Protein AF-A0A968HC39-F1 (afdb_monomer_lite)

Foldseek 3Di:
DDDDPPPVPVVVVVVVVVPPPDPPPPVPVVVVVLVVVLVVLLVVLVVCVVVLVLVVSLVSLVVSCVSPVVCLLVSLQVNLCSLCPPSNPNRDLVSSLVSLVCSCVVPVPDPCNVVSVVSNVVSVVVVVVVVVVVVVVVVVVVVVVVVVVVVVVVVVVVVVVVVVVVVVVVVVVVVVVVVVVVVCVPFNFQQAWEAEQVQQKIFGHTPRDTDDMFRKAFFQPAPAAQAAQQPSYAHAFKWWQADWDCPDQFNIKTFTHPPDPVNVVSNVVVVHHSDGGAIETAGGPPVLVCAPVVNVGRHGSRHIYHHSVVVVVCPSRGDTNRMYGYDD

Structure (mmCIF, N/CA/C/O backbone):
data_AF-A0A968HC39-F1
#
_entry.id   AF-A0A968HC39-F1
#
loop_
_atom_site.group_PDB
_atom_site.id
_atom_site.type_symbol
_atom_site.label_atom_id
_atom_site.label_alt_id
_atom_site.label_comp_id
_atom_site.label_asym_id
_atom_site.label_entity_id
_atom_site.label_seq_id
_atom_site.pdbx_PDB_ins_code
_atom_site.Cartn_x
_atom_site.Cartn_y
_atom_site.Cartn_z
_atom_site.occupancy
_atom_site.B_iso_or_equiv
_atom_site.auth_seq_id
_atom_site.auth_comp_id
_atom_site.auth_asym_id
_atom_site.auth_atom_id
_atom_site.pdbx_PDB_model_num
ATOM 1 N N . MET A 1 1 ? 83.388 28.811 -123.737 1.00 41.62 1 MET A N 1
ATOM 2 C CA . MET A 1 1 ? 83.820 29.654 -122.600 1.00 41.62 1 MET A CA 1
ATOM 3 C C . MET A 1 1 ? 82.565 30.058 -121.834 1.00 41.62 1 MET A C 1
ATOM 5 O O . MET A 1 1 ? 81.945 31.050 -122.162 1.00 41.62 1 MET A O 1
ATOM 9 N N . ASP A 1 2 ? 81.955 29.174 -121.052 1.00 45.28 2 ASP A N 1
ATOM 10 C CA . ASP A 1 2 ? 82.499 28.471 -119.881 1.00 45.28 2 ASP A CA 1
ATOM 11 C C . ASP A 1 2 ? 82.513 29.375 -118.631 1.00 45.28 2 ASP A C 1
ATOM 13 O O . ASP A 1 2 ? 82.961 30.516 -118.697 1.00 45.28 2 ASP A O 1
ATOM 17 N N . LYS A 1 3 ? 82.026 28.824 -117.506 1.00 42.72 3 LYS A N 1
ATOM 18 C CA . LYS A 1 3 ? 81.950 29.390 -116.132 1.00 42.72 3 LYS A CA 1
ATOM 19 C C . LYS A 1 3 ? 80.693 30.132 -115.617 1.00 42.72 3 LYS A C 1
ATOM 21 O O . LYS A 1 3 ? 80.801 30.805 -114.595 1.00 42.72 3 LYS A O 1
ATOM 26 N N . LYS A 1 4 ? 79.477 29.937 -116.160 1.00 44.81 4 LYS A N 1
ATOM 27 C CA . LYS A 1 4 ? 78.235 30.339 -115.427 1.00 44.81 4 LYS A CA 1
ATOM 28 C C . LYS A 1 4 ? 77.134 29.274 -115.284 1.00 44.81 4 LYS A C 1
ATOM 30 O O . LYS A 1 4 ? 76.237 29.448 -114.470 1.00 44.81 4 LYS A O 1
ATOM 35 N N . GLN A 1 5 ? 77.269 28.115 -115.937 1.00 44.31 5 GLN A N 1
ATOM 36 C CA . GLN A 1 5 ? 76.272 27.025 -115.909 1.00 44.31 5 GLN A CA 1
ATOM 37 C C . GLN A 1 5 ? 76.579 25.892 -114.896 1.00 44.31 5 GLN A C 1
ATOM 39 O O . GLN A 1 5 ? 75.879 24.886 -114.872 1.00 44.31 5 GLN A O 1
ATOM 44 N N . ARG A 1 6 ? 77.635 26.001 -114.068 1.00 46.06 6 ARG A N 1
ATOM 45 C CA . ARG A 1 6 ? 78.160 24.873 -113.253 1.00 46.06 6 ARG A CA 1
ATOM 46 C C . ARG A 1 6 ? 78.186 25.089 -111.731 1.00 46.06 6 ARG A C 1
ATOM 48 O O . ARG A 1 6 ? 78.809 24.307 -111.026 1.00 46.06 6 ARG A O 1
ATOM 55 N N . ARG A 1 7 ? 77.491 26.113 -111.212 1.00 45.38 7 ARG A N 1
ATOM 56 C CA . ARG A 1 7 ? 77.219 26.281 -109.761 1.00 45.38 7 ARG A CA 1
ATOM 57 C C . ARG A 1 7 ? 75.767 25.991 -109.354 1.00 45.38 7 ARG A C 1
ATOM 59 O O . ARG A 1 7 ? 75.482 25.928 -108.167 1.00 45.38 7 ARG A O 1
ATOM 66 N N . MET A 1 8 ? 74.875 25.742 -110.316 1.00 43.62 8 MET A N 1
ATOM 67 C CA . MET A 1 8 ? 73.454 25.450 -110.061 1.00 43.62 8 MET A CA 1
ATOM 68 C C . MET A 1 8 ? 73.144 23.948 -109.904 1.00 43.62 8 MET A C 1
ATOM 70 O O . MET A 1 8 ? 72.054 23.592 -109.477 1.00 43.62 8 MET A O 1
ATOM 74 N N . ASN A 1 9 ? 74.123 23.068 -110.157 1.00 41.59 9 ASN A N 1
ATOM 75 C CA . ASN A 1 9 ? 73.954 21.606 -110.119 1.00 41.59 9 ASN A CA 1
ATOM 76 C C . ASN A 1 9 ? 74.601 20.920 -108.901 1.00 41.59 9 ASN A C 1
ATOM 78 O O . ASN A 1 9 ? 74.753 19.704 -108.907 1.00 41.59 9 ASN A O 1
ATOM 82 N N . LEU A 1 10 ? 74.961 21.672 -107.852 1.00 43.12 10 LEU A N 1
ATOM 83 C CA . LEU A 1 10 ? 75.332 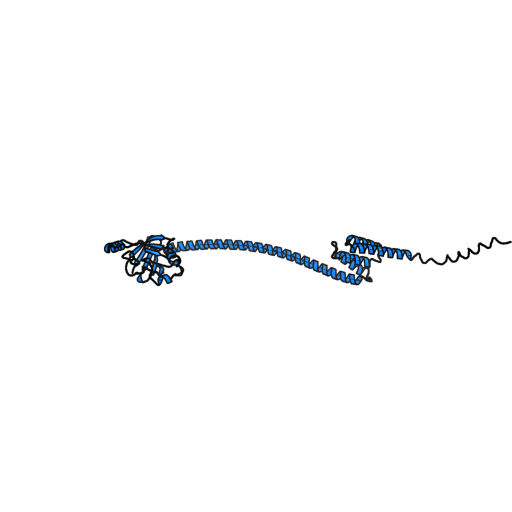21.094 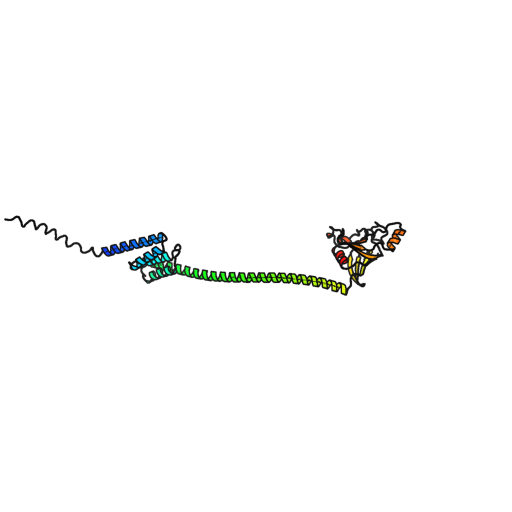-106.547 1.00 43.12 10 LEU A CA 1
ATOM 84 C C . LEU A 1 10 ? 74.246 21.307 -105.473 1.00 43.12 10 LEU A C 1
ATOM 86 O O . LEU A 1 10 ? 74.183 20.552 -104.512 1.00 43.12 10 LEU A O 1
ATOM 90 N N . HIS A 1 11 ? 73.324 22.258 -105.674 1.00 47.12 11 HIS A N 1
ATOM 91 C CA . HIS A 1 11 ? 72.160 22.449 -104.797 1.00 47.12 11 HIS A CA 1
ATOM 92 C C . HIS A 1 11 ? 70.925 21.635 -105.211 1.00 47.12 11 HIS A C 1
ATOM 94 O O . HIS A 1 11 ? 70.040 21.421 -104.389 1.00 47.12 11 HIS A O 1
ATOM 100 N N . LEU A 1 12 ? 70.880 21.105 -106.438 1.00 43.28 12 LEU A N 1
ATOM 101 C CA . LEU A 1 12 ? 69.748 20.300 -106.916 1.00 43.28 12 LEU A CA 1
ATOM 102 C C . LEU A 1 12 ? 69.802 18.826 -106.461 1.00 43.28 12 LEU A C 1
ATOM 104 O O . LEU A 1 12 ? 68.788 18.141 -106.492 1.00 43.28 12 LEU A O 1
ATOM 108 N N . SER A 1 13 ? 70.955 18.354 -105.968 1.00 44.19 13 SER A N 1
ATOM 109 C CA . SER A 1 13 ? 71.114 17.002 -105.401 1.00 44.19 13 SER A CA 1
ATOM 110 C C . SER A 1 13 ? 70.884 16.934 -103.884 1.00 44.19 13 SER A C 1
ATOM 112 O O . SER A 1 13 ? 70.742 15.834 -103.359 1.00 44.19 13 SER A O 1
ATOM 114 N N . LEU A 1 14 ? 70.823 18.069 -103.173 1.00 44.47 14 LEU A N 1
ATOM 115 C CA . LEU A 1 14 ? 70.467 18.096 -101.743 1.00 44.47 14 LEU A CA 1
ATOM 116 C C . LEU A 1 14 ? 68.961 18.270 -101.497 1.00 44.47 14 LEU A C 1
ATOM 118 O O . LEU A 1 14 ? 68.488 17.998 -100.400 1.00 44.47 14 LEU A O 1
ATOM 122 N N . ILE A 1 15 ? 68.191 18.678 -102.509 1.00 47.53 15 ILE A N 1
ATOM 123 C CA . ILE A 1 15 ? 66.739 18.889 -102.383 1.00 47.53 15 ILE A CA 1
ATOM 124 C C . ILE A 1 15 ? 65.951 17.578 -102.584 1.00 47.53 15 ILE A C 1
ATOM 126 O O . ILE A 1 15 ? 64.822 17.462 -102.119 1.00 47.53 15 ILE A O 1
ATOM 130 N N . PHE A 1 16 ? 66.557 16.541 -103.173 1.00 42.38 16 PHE A N 1
ATOM 131 C CA . PHE A 1 16 ? 65.883 15.261 -103.435 1.00 42.38 16 PHE A CA 1
ATOM 132 C C . PHE A 1 16 ? 66.001 14.205 -102.318 1.00 42.38 16 PHE A C 1
ATOM 134 O O . PHE A 1 16 ? 65.387 13.149 -102.422 1.00 42.38 16 PHE A O 1
ATOM 141 N N . VAL A 1 17 ? 66.728 14.483 -101.227 1.00 46.31 17 VAL A N 1
ATOM 142 C CA . VAL A 1 17 ? 66.847 13.563 -100.069 1.00 46.31 17 VAL A CA 1
ATOM 143 C C . VAL A 1 17 ? 65.960 13.982 -98.881 1.00 46.31 17 VAL A C 1
ATOM 145 O O . VAL A 1 17 ? 65.739 13.191 -97.972 1.00 46.31 17 VAL A O 1
ATOM 148 N N . CYS A 1 18 ? 65.332 15.162 -98.917 1.00 41.91 18 CYS A N 1
ATOM 149 C CA . CYS A 1 18 ? 64.399 15.607 -97.867 1.00 41.91 18 CYS A CA 1
ATOM 150 C C . CYS A 1 18 ? 62.907 15.382 -98.183 1.00 41.91 18 CYS A C 1
ATOM 152 O O . CYS A 1 18 ? 62.061 15.826 -97.415 1.00 41.91 18 CYS A O 1
ATOM 154 N N . LEU A 1 19 ? 62.558 14.698 -99.280 1.00 44.59 19 LEU A N 1
ATOM 155 C CA . LEU A 1 19 ? 61.162 14.552 -99.736 1.00 44.59 19 LEU A CA 1
ATOM 156 C C . LEU A 1 19 ? 60.625 13.112 -99.777 1.00 44.59 19 LEU A C 1
ATOM 158 O O . LEU A 1 19 ? 59.537 12.892 -100.295 1.00 44.59 19 LEU A O 1
ATOM 162 N N . MET A 1 20 ? 61.331 12.138 -99.194 1.00 46.69 20 MET A N 1
ATOM 163 C CA . MET A 1 20 ? 60.855 10.745 -99.095 1.00 46.69 20 MET A CA 1
ATOM 164 C C . MET A 1 20 ? 61.134 10.093 -97.730 1.00 46.69 20 MET A C 1
ATOM 166 O O . MET A 1 20 ? 61.308 8.884 -97.639 1.00 46.69 20 MET A O 1
ATOM 170 N N . ILE A 1 21 ? 61.151 10.878 -96.647 1.00 51.19 21 ILE A N 1
ATOM 171 C CA . ILE A 1 21 ? 61.029 10.363 -95.273 1.00 51.19 21 ILE A CA 1
ATOM 172 C C . ILE A 1 21 ? 60.127 11.325 -94.498 1.00 51.19 21 ILE A C 1
ATOM 174 O O . ILE A 1 21 ? 60.603 12.285 -93.902 1.00 51.19 21 ILE A O 1
ATOM 178 N N . THR A 1 22 ? 58.815 11.094 -94.596 1.00 42.56 22 THR A N 1
ATOM 179 C CA . THR A 1 22 ? 57.762 11.232 -93.561 1.00 42.56 22 THR A CA 1
ATOM 180 C C . THR A 1 22 ? 56.401 11.546 -94.197 1.00 42.56 22 THR A C 1
ATOM 182 O O . THR A 1 22 ? 55.988 12.695 -94.312 1.00 42.56 22 THR A O 1
ATOM 185 N N . PRO A 1 23 ? 55.626 10.497 -94.503 1.00 45.88 23 PRO A N 1
ATOM 186 C CA . PRO A 1 23 ? 54.207 10.546 -94.186 1.00 45.88 23 PRO A CA 1
ATOM 187 C C . PRO A 1 23 ? 53.848 9.343 -93.306 1.00 45.88 23 PRO A C 1
ATOM 189 O O . PRO A 1 23 ? 53.215 8.403 -93.764 1.00 45.88 23 PRO A O 1
ATOM 192 N N . VAL A 1 24 ? 54.294 9.344 -92.040 1.00 48.16 24 VAL A N 1
ATOM 193 C CA . VAL A 1 24 ? 53.855 8.353 -91.024 1.00 48.16 24 VAL A CA 1
ATOM 194 C C . VAL A 1 24 ? 53.555 8.987 -89.647 1.00 48.16 24 VAL A C 1
ATOM 196 O O . VAL A 1 24 ? 53.050 8.316 -88.759 1.00 48.16 24 VAL A O 1
ATOM 199 N N . PHE A 1 25 ? 53.740 10.299 -89.447 1.00 43.19 25 PHE A N 1
ATOM 200 C CA . PHE A 1 25 ? 53.584 10.927 -88.117 1.00 43.19 25 PHE A CA 1
ATOM 201 C C . PHE A 1 25 ? 52.412 11.909 -87.958 1.00 43.19 25 PHE A C 1
ATOM 203 O O . PHE A 1 25 ? 52.411 12.708 -87.031 1.00 43.19 25 PHE A O 1
ATOM 210 N N . LEU A 1 26 ? 51.378 11.843 -88.804 1.00 41.53 26 LEU A N 1
ATOM 211 C CA . LEU A 1 26 ? 50.199 12.725 -88.679 1.00 41.53 26 LEU A CA 1
ATOM 212 C C . LEU A 1 26 ? 48.870 12.012 -88.388 1.00 41.53 26 LEU A C 1
ATOM 214 O O . LEU A 1 26 ? 47.855 12.681 -88.242 1.00 41.53 26 LEU A O 1
ATOM 218 N N . CYS A 1 27 ? 48.871 10.688 -88.202 1.00 44.00 27 CYS A N 1
ATOM 219 C CA . CYS A 1 27 ? 47.700 9.964 -87.680 1.00 44.00 27 CYS A CA 1
ATOM 220 C C . CYS A 1 27 ? 47.887 9.460 -86.231 1.00 44.00 27 CYS A C 1
ATOM 222 O O . CYS A 1 27 ? 46.935 9.006 -85.610 1.00 44.00 27 CYS A O 1
ATOM 224 N N . GLY A 1 28 ? 49.097 9.579 -85.664 1.00 43.31 28 GLY A N 1
ATOM 225 C CA . GLY A 1 28 ? 49.394 9.180 -84.280 1.00 43.31 28 GLY A CA 1
ATOM 226 C C . GLY A 1 28 ? 49.239 10.291 -83.231 1.00 43.31 28 GLY A C 1
ATOM 227 O O . GLY A 1 28 ? 49.172 9.997 -82.044 1.00 43.31 28 GLY A O 1
ATOM 228 N N . CYS A 1 29 ? 49.175 11.568 -83.626 1.00 46.31 29 CYS A N 1
ATOM 229 C CA . CYS A 1 29 ? 49.193 12.685 -82.669 1.00 46.31 29 CYS A CA 1
ATOM 230 C C . CYS A 1 29 ? 47.810 13.108 -82.149 1.00 46.31 29 CYS A C 1
ATOM 232 O O . CYS A 1 29 ? 47.736 13.667 -81.058 1.00 46.31 29 CYS A O 1
ATOM 234 N N . SER A 1 30 ? 46.719 12.840 -82.873 1.00 51.62 30 SER A N 1
ATOM 235 C CA . SER A 1 30 ? 45.360 13.084 -82.360 1.00 51.62 30 SER A CA 1
ATOM 236 C C . SER A 1 30 ? 45.027 12.123 -81.219 1.00 51.62 30 SER A C 1
ATOM 238 O O . SER A 1 30 ? 44.560 12.556 -80.171 1.00 51.62 30 SER A O 1
ATOM 240 N N . HIS A 1 31 ? 45.381 10.846 -81.378 1.00 53.41 31 HIS A N 1
ATOM 241 C CA . HIS A 1 31 ? 45.110 9.810 -80.384 1.00 53.41 31 HIS A CA 1
ATOM 242 C C . HIS A 1 31 ? 45.927 9.997 -79.092 1.00 53.41 31 HIS A C 1
ATOM 244 O O . HIS A 1 31 ? 45.387 9.842 -77.998 1.00 53.41 31 HIS A O 1
ATOM 250 N N . LEU A 1 32 ? 47.199 10.407 -79.210 1.00 56.72 32 LEU A N 1
ATOM 251 C CA . LEU A 1 32 ? 48.067 10.727 -78.066 1.00 56.72 32 LEU A CA 1
ATOM 252 C C . LEU A 1 32 ? 47.614 11.994 -77.316 1.00 56.72 32 LEU A C 1
ATOM 254 O O . LEU A 1 32 ? 47.725 12.061 -76.091 1.00 56.72 32 LEU A O 1
ATOM 258 N N . ASN A 1 33 ? 47.078 12.990 -78.030 1.00 61.00 33 ASN A N 1
ATOM 259 C CA . ASN A 1 33 ? 46.517 14.191 -77.408 1.00 61.00 33 ASN A CA 1
ATOM 260 C C . ASN A 1 33 ? 45.186 13.908 -76.697 1.00 61.00 33 ASN A C 1
ATOM 262 O O . ASN A 1 33 ? 44.973 14.432 -75.605 1.00 61.00 33 ASN A O 1
ATOM 266 N N . GLU A 1 34 ? 44.315 13.073 -77.268 1.00 61.91 34 GLU A N 1
ATOM 267 C CA . GLU A 1 34 ? 43.050 12.672 -76.638 1.00 61.91 34 GLU A CA 1
ATOM 268 C C . GLU A 1 34 ? 43.269 11.821 -75.381 1.00 61.91 34 GLU A C 1
ATOM 270 O O . GLU A 1 34 ? 42.633 12.071 -74.359 1.00 61.91 34 GLU A O 1
ATOM 275 N N . GLU A 1 35 ? 44.216 10.879 -75.401 1.00 67.38 35 GLU A N 1
ATOM 276 C CA . GLU A 1 35 ? 44.555 10.049 -74.237 1.00 67.38 35 GLU A CA 1
ATOM 277 C C . GLU A 1 35 ? 45.188 10.878 -73.102 1.00 67.38 35 GLU A C 1
ATOM 279 O O . GLU A 1 35 ? 44.825 10.741 -71.929 1.00 67.38 35 GLU A O 1
ATOM 284 N N . SER A 1 36 ? 46.083 11.808 -73.453 1.00 74.31 36 SER A N 1
ATOM 285 C CA . SER A 1 36 ? 46.668 12.772 -72.512 1.00 74.31 36 SER A CA 1
ATOM 286 C C . SER A 1 36 ? 45.600 13.686 -71.895 1.00 74.31 36 SER A C 1
ATOM 288 O O . SER A 1 36 ? 45.579 13.906 -70.678 1.00 74.31 36 SER A O 1
ATOM 290 N N . GLN A 1 37 ? 44.654 14.164 -72.710 1.00 77.06 37 GLN A N 1
ATOM 291 C CA . GLN A 1 37 ? 43.561 15.014 -72.248 1.00 77.06 37 GLN A CA 1
ATOM 292 C C . GLN A 1 37 ? 42.578 14.245 -71.354 1.00 77.06 37 GLN A C 1
ATOM 294 O O . GLN A 1 37 ? 42.202 14.761 -70.302 1.00 77.06 37 GLN A O 1
ATOM 299 N N . ALA A 1 38 ? 42.215 13.008 -71.708 1.00 76.06 38 ALA A N 1
ATOM 300 C CA . ALA A 1 38 ? 41.389 12.136 -70.874 1.00 76.06 38 ALA A CA 1
ATOM 301 C C . ALA A 1 38 ? 42.042 11.903 -69.504 1.00 76.06 38 ALA A C 1
ATOM 303 O O . ALA A 1 38 ? 41.405 12.104 -68.468 1.00 76.06 38 ALA A O 1
ATOM 304 N N . ARG A 1 39 ? 43.342 11.577 -69.474 1.00 83.81 39 ARG A N 1
ATOM 305 C CA . ARG A 1 39 ? 44.102 11.377 -68.230 1.00 83.81 39 ARG A CA 1
ATOM 306 C C . ARG A 1 39 ? 44.083 12.611 -67.328 1.00 83.81 39 ARG A C 1
ATOM 308 O O . ARG A 1 39 ? 43.899 12.473 -66.120 1.00 83.81 39 ARG A O 1
ATOM 315 N N . SER A 1 40 ? 44.237 13.804 -67.902 1.00 86.19 40 SER A N 1
ATOM 316 C CA . SER A 1 40 ? 44.152 15.063 -67.155 1.00 86.19 40 SER A CA 1
ATOM 317 C C . SER A 1 40 ? 42.757 15.288 -66.556 1.00 86.19 40 SER A C 1
ATOM 319 O O . SER A 1 40 ? 42.659 15.645 -65.382 1.00 86.19 40 SER A O 1
ATOM 321 N N . THR A 1 41 ? 41.682 15.016 -67.305 1.00 88.31 41 THR A N 1
ATOM 322 C CA . THR A 1 41 ? 40.305 15.172 -66.799 1.00 88.31 41 THR A CA 1
ATOM 323 C C . THR A 1 41 ? 39.984 14.166 -65.685 1.00 88.31 41 THR A C 1
ATOM 325 O O . THR A 1 41 ? 39.360 14.534 -64.692 1.00 88.31 41 THR A O 1
ATOM 328 N N . PHE A 1 42 ? 40.483 12.926 -65.777 1.00 91.38 42 PHE A N 1
ATOM 329 C CA . PHE A 1 42 ? 40.397 11.955 -64.678 1.00 91.38 42 PHE A CA 1
ATOM 330 C C . PHE A 1 42 ? 41.132 12.432 -63.419 1.00 91.38 42 PHE A C 1
ATOM 332 O O . PHE A 1 42 ? 40.611 12.298 -62.318 1.00 91.38 42 PHE A O 1
ATOM 339 N N . MET A 1 43 ? 42.329 13.013 -63.555 1.00 92.06 43 MET A N 1
ATOM 340 C CA . MET A 1 43 ? 43.064 13.552 -62.404 1.00 92.06 43 MET A CA 1
ATOM 341 C C . MET A 1 43 ? 42.297 14.681 -61.708 1.00 92.06 43 MET A C 1
ATOM 343 O O . MET A 1 43 ? 42.279 14.735 -60.481 1.00 92.06 43 MET A O 1
ATOM 347 N N . GLU A 1 44 ? 41.646 15.558 -62.475 1.00 94.38 44 GLU A N 1
ATOM 348 C CA . GLU A 1 44 ? 40.794 16.621 -61.934 1.00 94.38 44 GLU A CA 1
ATOM 349 C C . GLU A 1 44 ? 39.604 16.041 -61.152 1.00 94.38 44 GLU A C 1
ATOM 351 O O . GLU A 1 44 ? 39.378 16.426 -60.004 1.00 94.38 44 GLU A O 1
ATOM 356 N N . ALA A 1 45 ? 38.890 15.070 -61.734 1.00 94.12 45 ALA A N 1
ATOM 357 C CA . ALA A 1 45 ? 37.761 14.401 -61.085 1.00 94.12 45 ALA A CA 1
ATOM 358 C C . ALA A 1 45 ? 38.179 13.688 -59.784 1.00 94.12 45 ALA A C 1
ATOM 360 O O . ALA A 1 45 ? 37.544 13.867 -58.743 1.00 94.12 45 ALA A O 1
ATOM 361 N N . ASN A 1 46 ? 39.299 12.958 -59.813 1.00 93.75 46 ASN A N 1
ATOM 362 C CA . ASN A 1 46 ? 39.859 12.295 -58.637 1.00 93.75 46 ASN A CA 1
ATOM 363 C C . ASN A 1 46 ? 40.258 13.310 -57.550 1.00 93.75 46 ASN A C 1
ATOM 365 O O . ASN A 1 46 ? 40.012 13.074 -56.370 1.00 93.75 46 ASN A O 1
ATOM 369 N N . ASN A 1 47 ? 40.848 14.451 -57.922 1.00 96.25 47 ASN A N 1
ATOM 370 C CA . ASN A 1 47 ? 41.221 15.491 -56.963 1.00 96.25 47 ASN A CA 1
ATOM 371 C C . ASN A 1 47 ? 39.977 16.063 -56.262 1.00 96.25 47 ASN A C 1
ATOM 373 O O . ASN A 1 47 ? 39.940 16.146 -55.034 1.00 96.25 47 ASN A O 1
ATOM 377 N N . LEU A 1 48 ? 38.918 16.360 -57.022 1.00 96.25 48 LEU A N 1
ATOM 378 C CA . LEU A 1 48 ? 37.637 16.806 -56.465 1.00 96.25 48 LEU A CA 1
ATOM 379 C C . LEU A 1 48 ? 37.058 15.780 -55.483 1.00 96.25 48 LEU A C 1
ATOM 381 O O . LEU A 1 48 ? 36.598 16.163 -54.408 1.00 96.25 48 LEU A O 1
ATOM 385 N N . PHE A 1 49 ? 37.137 14.485 -55.803 1.00 94.81 49 PHE A N 1
ATOM 386 C CA . PHE A 1 49 ? 36.735 13.422 -54.882 1.00 94.81 49 PHE A CA 1
ATOM 387 C C . PHE A 1 49 ? 37.548 13.457 -53.580 1.00 94.81 49 PHE A C 1
ATOM 389 O O . PHE A 1 49 ? 36.966 13.488 -52.497 1.00 94.81 49 PHE A O 1
ATOM 396 N N . THR A 1 50 ? 38.881 13.528 -53.665 1.00 93.81 50 THR A N 1
ATOM 397 C CA . THR A 1 50 ? 39.756 13.559 -52.476 1.00 93.81 50 THR A CA 1
ATOM 398 C C . THR A 1 50 ? 39.555 14.796 -51.600 1.00 93.81 50 THR A C 1
ATOM 400 O O . THR A 1 50 ? 39.774 14.737 -50.394 1.00 93.81 50 THR A O 1
ATOM 403 N N . GLN A 1 51 ? 39.090 15.901 -52.185 1.00 95.69 51 GLN A N 1
ATOM 404 C CA . GLN A 1 51 ? 38.734 17.133 -51.476 1.00 95.69 51 GLN A CA 1
ATOM 405 C C . GLN A 1 51 ? 37.328 17.084 -50.850 1.00 95.69 51 GLN A C 1
ATOM 407 O O . GLN A 1 51 ? 36.871 18.079 -50.292 1.00 95.69 51 GLN A O 1
ATOM 412 N N . GLY A 1 52 ? 36.605 15.965 -50.975 1.00 94.19 52 GLY A N 1
ATOM 413 C CA . GLY A 1 52 ? 35.223 15.827 -50.508 1.00 94.19 52 GLY A CA 1
ATOM 414 C C . GLY A 1 52 ? 34.186 16.513 -51.404 1.00 94.19 52 GLY A C 1
ATOM 415 O O . GLY A 1 52 ? 33.006 16.569 -51.063 1.00 94.19 52 GLY A O 1
ATOM 416 N N . SER A 1 53 ? 34.586 17.016 -52.576 1.00 96.31 53 SER A N 1
ATOM 417 C CA . SER A 1 53 ? 33.697 17.664 -53.548 1.00 96.31 53 SER A CA 1
ATOM 418 C C . SER A 1 53 ? 32.999 16.629 -54.441 1.00 96.31 53 SER A C 1
ATOM 420 O O . SER A 1 53 ? 33.122 16.653 -55.666 1.00 96.31 53 SER A O 1
ATOM 422 N N . TYR A 1 54 ? 32.242 15.710 -53.831 1.00 96.56 54 TYR A N 1
ATOM 423 C CA . TYR A 1 54 ? 31.662 14.533 -54.499 1.00 96.56 54 TYR A CA 1
ATOM 424 C C . TYR A 1 54 ? 30.753 14.877 -55.680 1.00 96.56 54 TYR A C 1
ATOM 426 O O . TYR A 1 54 ? 30.868 14.276 -56.743 1.00 96.56 54 TYR A O 1
ATOM 434 N N . LYS A 1 55 ? 29.877 15.878 -55.530 1.00 96.12 55 LYS A N 1
ATOM 435 C CA . LYS A 1 55 ? 28.984 16.316 -56.613 1.00 96.12 55 LYS A CA 1
ATOM 436 C C . LYS A 1 55 ? 29.768 16.856 -57.811 1.00 96.12 55 LYS A C 1
ATOM 438 O O . LYS A 1 55 ? 29.444 16.531 -58.947 1.00 96.12 55 LYS A O 1
ATOM 443 N N . ALA A 1 56 ? 30.814 17.644 -57.557 1.00 95.81 56 ALA A N 1
ATOM 444 C CA . ALA A 1 56 ? 31.668 18.180 -58.614 1.00 95.81 56 ALA A CA 1
ATOM 445 C C . ALA A 1 56 ? 32.484 17.070 -59.295 1.00 95.81 56 ALA A C 1
ATOM 447 O O . ALA A 1 56 ? 32.618 17.080 -60.517 1.00 95.81 56 ALA A O 1
ATOM 448 N N . ALA A 1 57 ? 32.973 16.092 -58.524 1.00 96.81 57 ALA A N 1
ATOM 449 C CA . ALA A 1 57 ? 33.636 14.908 -59.060 1.00 96.81 57 ALA A CA 1
ATOM 450 C C . ALA A 1 57 ? 32.695 14.107 -59.976 1.00 96.81 57 ALA A C 1
ATOM 452 O O . ALA A 1 57 ? 33.056 13.833 -61.116 1.00 96.81 57 ALA A O 1
ATOM 453 N N . LEU A 1 58 ? 31.467 13.812 -59.530 1.00 96.62 58 LEU A N 1
ATOM 454 C CA . LEU A 1 58 ? 30.444 13.123 -60.330 1.00 96.62 58 LEU A CA 1
ATOM 455 C C . LEU A 1 58 ? 30.136 13.866 -61.634 1.00 96.62 58 LEU A C 1
ATOM 457 O O . LEU A 1 58 ? 30.206 13.259 -62.698 1.00 96.62 58 LEU A O 1
ATOM 461 N N . SER A 1 59 ? 29.903 15.181 -61.579 1.00 95.94 59 SER A N 1
ATOM 462 C CA . SER A 1 59 ? 29.669 15.985 -62.788 1.00 95.94 59 SER A CA 1
ATOM 463 C C . SER A 1 59 ? 30.854 15.969 -63.756 1.00 95.94 59 SER A C 1
ATOM 465 O O . SER A 1 59 ? 30.666 16.053 -64.968 1.00 95.94 59 SER A O 1
ATOM 467 N N . LYS A 1 60 ? 32.088 15.852 -63.251 1.00 95.94 60 LYS A N 1
ATOM 468 C CA . LYS A 1 60 ? 33.272 15.684 -64.101 1.00 95.94 60 LYS A CA 1
ATOM 469 C C . LYS A 1 60 ? 33.337 14.295 -64.723 1.00 95.94 60 LYS A C 1
ATOM 471 O O . LYS A 1 60 ? 33.636 14.197 -65.906 1.00 95.94 60 LYS A O 1
ATOM 476 N N . TYR A 1 61 ? 33.015 13.242 -63.981 1.00 95.94 61 TYR A N 1
ATOM 477 C CA . TYR A 1 61 ? 32.922 11.891 -64.534 1.00 95.94 61 TYR A CA 1
ATOM 478 C C . TYR A 1 61 ? 31.832 11.762 -65.606 1.00 95.94 61 TYR A C 1
ATOM 480 O O . TYR A 1 61 ? 32.088 11.164 -66.648 1.00 95.94 61 TYR A O 1
ATOM 488 N N . GLU A 1 62 ? 30.672 12.394 -65.420 1.00 94.31 62 GLU A N 1
ATOM 489 C CA . GLU A 1 62 ? 29.606 12.465 -66.432 1.00 94.31 62 GLU A CA 1
ATOM 490 C C . GLU A 1 62 ? 30.111 13.096 -67.745 1.00 94.31 62 GLU A C 1
ATOM 492 O O . GLU A 1 62 ? 29.914 12.542 -68.824 1.00 94.31 62 GLU A O 1
ATOM 497 N N . GLN A 1 63 ? 30.877 14.188 -67.662 1.00 93.81 63 GLN A N 1
ATOM 498 C CA . GLN A 1 63 ? 31.507 14.797 -68.843 1.00 93.81 63 GLN A CA 1
ATOM 499 C C . GLN A 1 63 ? 32.551 13.874 -69.497 1.00 93.81 63 GLN A C 1
ATOM 501 O O . GLN A 1 63 ? 32.703 13.867 -70.720 1.00 93.81 63 GLN A O 1
ATOM 506 N N . ILE A 1 64 ? 33.293 13.097 -68.698 1.00 93.00 64 ILE A N 1
ATOM 507 C CA . ILE A 1 64 ? 34.313 12.167 -69.204 1.00 93.00 64 ILE A CA 1
ATOM 508 C C . ILE A 1 64 ? 33.664 11.027 -69.993 1.00 93.00 64 ILE A C 1
ATOM 510 O O . ILE A 1 64 ? 34.161 10.709 -71.071 1.00 93.00 64 ILE A O 1
ATOM 514 N N . ILE A 1 65 ? 32.581 10.417 -69.502 1.00 90.88 65 ILE A N 1
ATOM 515 C CA . ILE A 1 65 ? 31.939 9.288 -70.199 1.00 90.88 65 ILE A CA 1
ATOM 516 C C . ILE A 1 65 ? 31.257 9.717 -71.503 1.00 90.88 65 ILE A C 1
ATOM 518 O O . ILE A 1 65 ? 31.260 8.950 -72.464 1.00 90.88 65 ILE A O 1
ATOM 522 N N . GLU A 1 66 ? 30.739 10.947 -71.569 1.00 90.38 66 GLU A N 1
ATOM 523 C CA . GLU A 1 66 ? 30.204 11.529 -72.807 1.00 90.38 66 GLU A CA 1
ATOM 524 C C . GLU A 1 66 ? 31.305 11.766 -73.849 1.00 90.38 66 GLU A C 1
ATOM 526 O O . GLU A 1 66 ? 31.127 11.457 -75.028 1.00 90.38 66 GLU A O 1
ATOM 531 N N . LYS A 1 67 ? 32.457 12.299 -73.420 1.00 90.50 67 LYS A N 1
ATOM 532 C CA . LYS A 1 67 ? 33.558 12.672 -74.318 1.00 90.50 67 LYS A CA 1
ATOM 533 C C . LYS A 1 67 ? 34.459 11.494 -74.704 1.00 90.50 67 LYS A C 1
ATOM 535 O O . LYS A 1 67 ? 34.993 11.477 -75.810 1.00 90.50 67 LYS A O 1
ATOM 540 N N . TYR A 1 68 ? 34.625 10.515 -73.817 1.00 89.00 68 TYR A N 1
ATOM 541 C CA . TYR A 1 68 ? 35.508 9.361 -74.005 1.00 89.00 68 TYR A CA 1
ATOM 542 C C . TYR A 1 68 ? 34.790 8.040 -73.655 1.00 89.00 68 TYR A C 1
ATOM 544 O O . TYR A 1 68 ? 35.108 7.410 -72.641 1.00 89.00 68 TYR A O 1
ATOM 552 N N . PRO A 1 69 ? 33.862 7.553 -74.505 1.00 86.62 69 PRO A N 1
ATOM 553 C CA . PRO A 1 69 ? 33.067 6.349 -74.220 1.00 86.62 69 PRO A CA 1
ATOM 554 C C . PRO A 1 69 ? 33.893 5.074 -73.978 1.00 86.62 69 PRO A C 1
ATOM 556 O O . PRO A 1 69 ? 33.457 4.168 -73.265 1.00 86.62 69 PRO A O 1
ATOM 559 N N . ALA A 1 70 ? 35.105 5.008 -74.545 1.00 86.06 70 ALA A N 1
ATOM 560 C CA . ALA A 1 70 ? 36.040 3.897 -74.360 1.00 86.06 70 ALA A CA 1
ATOM 561 C C . ALA A 1 70 ? 36.571 3.773 -72.919 1.00 86.06 70 ALA A C 1
ATOM 563 O O . ALA A 1 70 ? 36.983 2.689 -72.525 1.00 86.06 70 ALA A O 1
ATOM 564 N N . ALA A 1 71 ? 36.535 4.853 -72.131 1.00 89.25 71 ALA A N 1
ATOM 565 C CA . ALA A 1 71 ? 36.907 4.855 -70.715 1.00 89.25 71 ALA A CA 1
ATOM 566 C C . ALA A 1 71 ? 35.695 4.667 -69.782 1.00 89.25 71 ALA A C 1
ATOM 568 O O . ALA A 1 71 ? 35.800 4.874 -68.570 1.00 89.25 71 ALA A O 1
ATOM 569 N N . GLY A 1 72 ? 34.528 4.333 -70.343 1.00 91.81 72 GLY A N 1
ATOM 570 C CA . GLY A 1 72 ? 33.270 4.283 -69.606 1.00 91.81 72 GLY A CA 1
ATOM 571 C C . GLY A 1 72 ? 33.236 3.232 -68.499 1.00 91.81 72 GLY A C 1
ATOM 572 O O . GLY A 1 72 ? 32.575 3.462 -67.492 1.00 91.81 72 GLY A O 1
ATOM 573 N N . ASP A 1 73 ? 33.992 2.137 -68.608 1.00 94.94 73 ASP A N 1
ATOM 574 C CA . ASP A 1 73 ? 34.094 1.139 -67.541 1.00 94.94 73 ASP A CA 1
ATOM 575 C C . ASP A 1 73 ? 34.728 1.726 -66.271 1.00 94.94 73 ASP A C 1
ATOM 577 O O . ASP A 1 73 ? 34.150 1.641 -65.189 1.00 94.94 73 ASP A O 1
ATOM 581 N N . ARG A 1 74 ? 35.860 2.425 -66.401 1.00 94.94 74 ARG A N 1
ATOM 582 C CA . ARG A 1 74 ? 36.495 3.135 -65.288 1.00 94.94 74 ARG A CA 1
ATOM 583 C C . ARG A 1 74 ? 35.584 4.223 -64.738 1.00 94.94 74 ARG A C 1
ATOM 585 O O . ARG A 1 74 ? 35.463 4.347 -63.525 1.00 94.94 74 ARG A O 1
ATOM 592 N N . VAL A 1 75 ? 34.948 5.012 -65.605 1.00 96.50 75 VAL A N 1
ATOM 593 C CA . VAL A 1 75 ? 34.048 6.084 -65.156 1.00 96.50 75 VAL A CA 1
ATOM 594 C C . VAL A 1 75 ? 32.896 5.525 -64.323 1.00 96.50 75 VAL A C 1
ATOM 596 O O . VAL A 1 75 ? 32.650 6.017 -63.224 1.00 96.50 75 VAL A O 1
ATOM 599 N N . LEU A 1 76 ? 32.219 4.482 -64.812 1.00 97.69 76 LEU A N 1
ATOM 600 C CA . LEU A 1 76 ? 31.125 3.836 -64.090 1.00 97.69 76 LEU A CA 1
ATOM 601 C C . LEU A 1 76 ? 31.601 3.258 -62.754 1.00 97.69 76 LEU A C 1
ATOM 603 O O . LEU A 1 76 ? 30.894 3.385 -61.757 1.00 97.69 76 LEU A O 1
ATOM 607 N N . PHE A 1 77 ? 32.802 2.678 -62.703 1.00 97.69 77 PHE A N 1
ATOM 608 C CA . PHE A 1 77 ? 33.372 2.180 -61.453 1.00 97.69 77 PHE A CA 1
ATOM 609 C C . PHE A 1 77 ? 33.577 3.308 -60.433 1.00 97.69 77 PHE A C 1
ATOM 611 O O . PHE A 1 77 ? 33.072 3.226 -59.315 1.00 97.69 77 PHE A O 1
ATOM 618 N N . GLU A 1 78 ? 34.260 4.386 -60.824 1.00 97.38 78 GLU A N 1
ATOM 619 C CA . GLU A 1 78 ? 34.570 5.517 -59.939 1.00 97.38 78 GLU A CA 1
ATOM 620 C C . GLU A 1 78 ? 33.287 6.231 -59.477 1.00 97.38 78 GLU A C 1
ATOM 622 O O . GLU A 1 78 ? 33.115 6.495 -58.288 1.00 97.38 78 GLU A O 1
ATOM 627 N N . MET A 1 79 ? 32.327 6.469 -60.380 1.00 97.81 79 MET A N 1
ATOM 628 C CA . MET A 1 79 ? 31.011 7.016 -60.018 1.00 97.81 79 MET A CA 1
ATOM 629 C C . MET A 1 79 ? 30.269 6.100 -59.040 1.00 97.81 79 MET A C 1
ATOM 631 O O . MET A 1 79 ? 29.715 6.581 -58.050 1.00 97.81 79 MET A O 1
ATOM 635 N N . GLY A 1 80 ? 30.300 4.783 -59.275 1.00 97.50 80 GLY A N 1
ATOM 636 C CA . GLY A 1 80 ? 29.733 3.779 -58.379 1.00 97.50 80 GLY A CA 1
ATOM 637 C C . GLY A 1 80 ? 30.313 3.872 -56.968 1.00 97.50 80 GLY A C 1
ATOM 638 O O . GLY A 1 80 ? 29.561 3.906 -55.991 1.00 97.50 80 GLY A O 1
ATOM 639 N N . ILE A 1 81 ? 31.637 4.001 -56.851 1.00 97.12 81 ILE A N 1
ATOM 640 C CA . ILE A 1 81 ? 32.330 4.184 -55.569 1.00 97.12 81 ILE A CA 1
ATOM 641 C C . ILE A 1 81 ? 31.920 5.499 -54.897 1.00 97.12 81 ILE A C 1
ATOM 643 O O . ILE A 1 81 ? 31.607 5.497 -53.707 1.00 97.12 81 ILE A O 1
ATOM 647 N N . ILE A 1 82 ? 31.849 6.610 -55.635 1.00 97.06 82 ILE A N 1
ATOM 648 C CA . ILE A 1 82 ? 31.472 7.923 -55.083 1.00 97.06 82 ILE A CA 1
ATOM 649 C C . ILE A 1 82 ? 30.036 7.922 -54.553 1.00 97.06 82 ILE A C 1
ATOM 651 O O . ILE A 1 82 ? 29.768 8.466 -53.477 1.00 97.06 82 ILE A O 1
ATOM 655 N N . TYR A 1 83 ? 29.111 7.288 -55.275 1.00 97.00 83 TYR A N 1
ATOM 656 C CA . TYR A 1 83 ? 27.728 7.145 -54.830 1.00 97.00 83 TYR A CA 1
ATOM 657 C C . TYR A 1 83 ? 27.584 6.241 -53.600 1.00 97.00 83 TYR A C 1
ATOM 659 O O . TYR A 1 83 ? 26.661 6.454 -52.822 1.00 97.00 83 TYR A O 1
ATOM 667 N N . ALA A 1 84 ? 28.483 5.277 -53.379 1.00 95.12 84 ALA A N 1
ATOM 668 C CA . ALA A 1 84 ? 28.484 4.430 -52.181 1.00 95.12 84 ALA A CA 1
ATOM 669 C C . ALA A 1 84 ? 29.375 4.950 -51.040 1.00 95.12 84 ALA A C 1
ATOM 671 O O . ALA A 1 84 ? 29.409 4.346 -49.966 1.00 95.12 84 ALA A O 1
ATOM 672 N N . TYR A 1 85 ? 30.106 6.047 -51.245 1.00 95.00 85 TYR A N 1
ATOM 673 C CA . TYR A 1 85 ? 31.119 6.490 -50.298 1.00 95.00 85 TYR A CA 1
ATOM 674 C C . TYR A 1 85 ? 30.489 6.942 -48.964 1.00 95.00 85 TYR A C 1
ATOM 676 O O . TYR A 1 85 ? 29.665 7.860 -48.966 1.00 95.00 85 TYR A O 1
ATOM 684 N N . PRO A 1 86 ? 30.871 6.373 -47.799 1.00 90.19 86 PRO A N 1
ATOM 685 C CA . PRO A 1 86 ? 30.222 6.683 -46.520 1.00 90.19 86 PRO A CA 1
ATOM 686 C C . PRO A 1 86 ? 30.250 8.168 -46.141 1.00 90.19 86 PRO A C 1
ATOM 688 O O . PRO A 1 86 ? 29.261 8.678 -45.606 1.00 90.19 86 PRO A O 1
ATOM 691 N N . GLY A 1 87 ? 31.358 8.850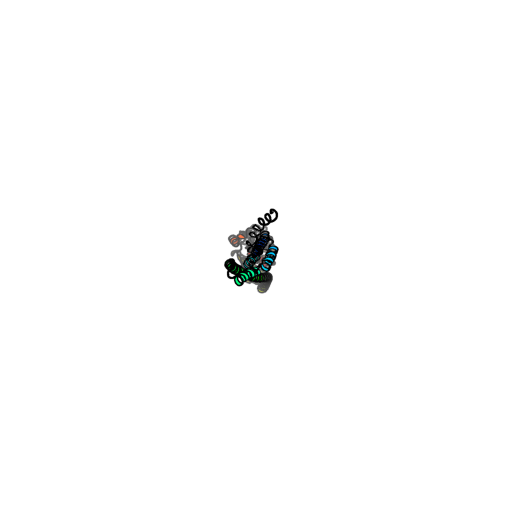 -46.461 1.00 91.00 87 GLY A N 1
ATOM 692 C CA . GLY A 1 87 ? 31.565 10.280 -46.218 1.00 91.00 87 GLY A CA 1
ATOM 693 C C . GLY A 1 87 ? 30.881 11.206 -47.227 1.00 91.00 87 GLY A C 1
ATOM 694 O O . GLY A 1 87 ? 30.970 12.420 -47.077 1.00 91.00 87 GLY A O 1
ATOM 695 N N . ASN A 1 88 ? 30.210 10.663 -48.247 1.00 93.81 88 ASN A N 1
ATOM 696 C CA . ASN A 1 88 ? 29.368 11.442 -49.142 1.00 93.81 88 ASN A CA 1
ATOM 697 C C . ASN A 1 88 ? 27.988 11.618 -48.493 1.00 93.81 88 ASN A C 1
ATOM 699 O O . ASN A 1 88 ? 27.234 10.660 -48.309 1.00 93.81 88 ASN A O 1
ATOM 703 N N . GLU A 1 89 ? 27.647 12.853 -48.131 1.00 90.94 89 GLU A N 1
ATOM 704 C CA . GLU A 1 89 ? 26.327 13.196 -47.584 1.00 90.94 89 GLU A CA 1
ATOM 705 C C . GLU A 1 89 ? 25.204 12.967 -48.604 1.00 90.94 89 GLU A C 1
ATOM 707 O O . GLU A 1 89 ? 24.073 12.680 -48.229 1.00 90.94 89 GLU A O 1
ATOM 712 N N . GLN A 1 90 ? 25.538 13.029 -49.895 1.00 91.25 90 GLN A N 1
ATOM 713 C CA . GLN A 1 90 ? 24.644 12.767 -51.023 1.00 91.25 90 GLN A CA 1
ATOM 714 C C . GLN A 1 90 ? 24.843 11.351 -51.586 1.00 91.25 90 GLN A C 1
ATOM 716 O O . GLN A 1 90 ? 24.602 11.121 -52.773 1.00 91.25 90 GLN A O 1
ATOM 721 N N . LYS A 1 91 ? 25.339 10.408 -50.770 1.00 93.25 91 LYS A N 1
ATOM 722 C CA . LYS A 1 91 ? 25.447 9.001 -51.172 1.00 93.25 91 LYS A CA 1
ATOM 723 C C . LYS A 1 91 ? 24.084 8.458 -51.599 1.00 93.25 91 LYS A C 1
ATOM 725 O O . LYS A 1 91 ? 23.058 8.763 -50.997 1.00 93.25 91 LYS A O 1
ATOM 730 N N . ASP A 1 92 ? 24.104 7.638 -52.637 1.00 93.88 92 ASP A N 1
ATOM 731 C CA . ASP A 1 92 ? 22.929 7.063 -53.275 1.00 93.88 92 ASP A CA 1
ATOM 732 C C . ASP A 1 92 ? 23.272 5.631 -53.701 1.00 93.88 92 ASP A C 1
ATOM 734 O O . ASP A 1 92 ? 23.828 5.379 -54.773 1.00 93.88 92 ASP A O 1
ATOM 738 N N . TYR A 1 93 ? 22.982 4.670 -52.822 1.00 92.88 93 TYR A N 1
ATOM 739 C CA . TYR A 1 93 ? 23.303 3.264 -53.067 1.00 92.88 93 TYR A CA 1
ATOM 740 C C . TYR A 1 93 ? 22.583 2.693 -54.292 1.00 92.88 93 TYR A C 1
ATOM 742 O O . TYR A 1 93 ? 23.087 1.744 -54.887 1.00 92.88 93 TYR A O 1
ATOM 750 N N . GLN A 1 94 ? 21.452 3.277 -54.701 1.00 93.50 94 GLN A N 1
ATOM 751 C CA . GLN A 1 94 ? 20.732 2.854 -55.896 1.00 93.50 94 GLN A CA 1
ATOM 752 C C . GLN A 1 94 ? 21.484 3.285 -57.159 1.00 93.50 94 GLN A C 1
ATOM 754 O O . GLN A 1 94 ? 21.759 2.447 -58.015 1.00 93.50 94 GLN A O 1
ATOM 759 N N . LYS A 1 95 ? 21.922 4.547 -57.238 1.00 95.62 95 LYS A N 1
ATOM 760 C CA . LYS A 1 95 ? 22.773 5.014 -58.350 1.00 95.62 95 LYS A CA 1
ATOM 761 C C . LYS A 1 95 ? 24.119 4.301 -58.394 1.00 95.62 95 LYS A C 1
ATOM 763 O O . LYS A 1 95 ? 24.629 4.008 -59.473 1.00 95.62 95 LYS A O 1
ATOM 768 N N . SER A 1 96 ? 24.685 3.986 -57.230 1.00 97.06 96 SER A N 1
ATOM 769 C CA . SER A 1 96 ? 25.894 3.165 -57.136 1.00 97.06 96 SER A CA 1
ATOM 770 C C . SER A 1 96 ? 25.685 1.777 -57.753 1.00 97.06 96 SER A C 1
ATOM 772 O O . SER A 1 96 ? 26.467 1.347 -58.604 1.00 97.06 96 SER A O 1
ATOM 774 N N . LEU A 1 97 ? 24.583 1.110 -57.387 1.00 96.75 97 LEU A N 1
ATOM 775 C CA . LEU A 1 97 ? 24.198 -0.189 -57.932 1.00 96.75 97 LEU A CA 1
ATOM 776 C C . LEU A 1 97 ? 24.015 -0.128 -59.453 1.00 96.75 97 LEU A C 1
ATOM 778 O O . LEU A 1 97 ? 24.529 -0.992 -60.157 1.00 96.75 97 LEU A O 1
ATOM 782 N N . GLU A 1 98 ? 23.340 0.907 -59.957 1.00 96.94 98 GLU A N 1
ATOM 783 C CA . GLU A 1 98 ? 23.131 1.134 -61.390 1.00 96.94 98 GLU A CA 1
ATOM 784 C C . GLU A 1 98 ? 24.455 1.290 -62.142 1.00 96.94 98 GLU A C 1
ATOM 786 O O . GLU A 1 98 ? 24.630 0.683 -63.199 1.00 96.94 98 GLU A O 1
ATOM 791 N N . CYS A 1 99 ? 25.415 2.035 -61.583 1.00 97.81 99 CYS A N 1
ATOM 792 C CA . CYS A 1 99 ? 26.743 2.198 -62.172 1.00 97.81 99 CYS A CA 1
ATOM 793 C C . CYS A 1 99 ? 27.481 0.855 -62.283 1.00 97.81 99 CYS A C 1
ATOM 795 O O . CYS A 1 99 ? 27.951 0.497 -63.365 1.00 97.81 99 CYS A O 1
ATOM 797 N N . PHE A 1 100 ? 27.533 0.075 -61.198 1.00 98.31 100 PHE A N 1
ATOM 798 C CA . PHE A 1 100 ? 28.202 -1.229 -61.196 1.00 98.31 100 PHE A CA 1
ATOM 799 C C . PHE A 1 100 ? 27.490 -2.260 -62.081 1.00 98.31 100 PHE A C 1
ATOM 801 O O . PHE A 1 100 ? 28.143 -3.000 -62.813 1.00 98.31 100 PHE A O 1
ATOM 808 N N . GLN A 1 101 ? 26.156 -2.293 -62.076 1.00 97.94 101 GLN A N 1
ATOM 809 C CA . GLN A 1 101 ? 25.371 -3.172 -62.949 1.00 97.94 101 GLN A CA 1
ATOM 810 C C . GLN A 1 101 ? 25.569 -2.827 -64.425 1.00 97.94 101 GLN A C 1
ATOM 812 O O . GLN A 1 101 ? 25.744 -3.728 -65.247 1.00 97.94 101 GLN A O 1
ATOM 817 N N . LYS A 1 102 ? 25.576 -1.532 -64.762 1.00 97.31 102 LYS A N 1
ATOM 818 C CA . LYS A 1 102 ? 25.845 -1.058 -66.120 1.00 97.31 102 LYS A CA 1
ATOM 819 C C . LYS A 1 102 ? 27.264 -1.414 -66.557 1.00 97.31 102 LYS A C 1
ATOM 821 O O . LYS A 1 102 ? 27.435 -1.896 -67.668 1.00 97.31 102 LYS A O 1
ATOM 826 N N . LEU A 1 103 ? 28.255 -1.283 -65.672 1.00 97.62 103 LEU A N 1
ATOM 827 C CA . LEU A 1 103 ? 29.630 -1.715 -65.935 1.00 97.62 103 LEU A CA 1
ATOM 828 C C . LEU A 1 103 ? 29.701 -3.211 -66.261 1.00 97.62 103 LEU A C 1
ATOM 830 O O . LEU A 1 103 ? 30.249 -3.586 -67.293 1.00 97.62 103 LEU A O 1
ATOM 834 N N . ILE A 1 104 ? 29.111 -4.063 -65.417 1.00 97.50 104 ILE A N 1
ATOM 835 C CA . ILE A 1 104 ? 29.111 -5.525 -65.605 1.00 97.50 104 ILE A CA 1
ATOM 836 C C . ILE A 1 104 ? 28.438 -5.914 -66.929 1.00 97.50 104 ILE A C 1
ATOM 838 O O . ILE A 1 104 ? 28.898 -6.832 -67.610 1.00 97.50 104 ILE A O 1
ATOM 842 N N . LYS A 1 105 ? 27.347 -5.225 -67.284 1.00 97.31 105 LYS A N 1
ATOM 843 C CA . LYS A 1 105 ? 26.552 -5.496 -68.483 1.00 97.31 105 LYS A CA 1
ATOM 844 C C . LYS A 1 105 ? 27.232 -5.012 -69.764 1.00 97.31 105 LYS A C 1
ATOM 846 O O . LYS A 1 105 ? 27.334 -5.777 -70.719 1.00 97.31 105 LYS A O 1
ATOM 851 N N . ASP A 1 106 ? 27.660 -3.754 -69.786 1.00 95.94 106 ASP A N 1
ATOM 852 C CA . ASP A 1 106 ? 28.113 -3.075 -71.001 1.00 95.94 106 ASP A CA 1
ATOM 853 C C . ASP A 1 106 ? 29.617 -3.319 -71.260 1.00 95.94 106 ASP A C 1
ATOM 855 O O . ASP A 1 106 ? 30.063 -3.239 -72.404 1.00 95.94 106 ASP A O 1
ATOM 859 N N . TYR A 1 107 ? 30.393 -3.694 -70.227 1.00 95.31 107 TYR A N 1
ATOM 860 C CA . TYR A 1 107 ? 31.846 -3.923 -70.296 1.00 95.31 107 TYR A CA 1
ATOM 861 C C . TYR A 1 107 ? 32.274 -5.275 -69.675 1.00 95.31 107 TYR A C 1
ATOM 863 O O . TYR A 1 107 ? 33.038 -5.317 -68.704 1.00 95.31 107 TYR A O 1
ATOM 871 N N . PRO A 1 108 ? 31.859 -6.425 -70.244 1.00 93.94 108 PRO A N 1
ATOM 872 C CA . PRO A 1 108 ? 32.065 -7.752 -69.642 1.00 93.94 108 PRO A CA 1
ATOM 873 C C . PRO A 1 108 ? 33.537 -8.193 -69.511 1.00 93.94 108 PRO A C 1
ATOM 875 O O . PRO A 1 108 ? 33.830 -9.114 -68.742 1.00 93.94 108 PRO A O 1
ATOM 878 N N . GLY A 1 109 ? 34.451 -7.560 -70.257 1.00 94.56 109 GLY A N 1
ATOM 879 C CA . GLY A 1 109 ? 35.901 -7.791 -70.207 1.00 94.56 109 GLY A CA 1
ATOM 880 C C . GLY A 1 109 ? 36.685 -6.795 -69.342 1.00 94.56 109 GLY A C 1
ATOM 881 O O . GLY A 1 109 ? 37.911 -6.867 -69.321 1.00 94.56 109 GLY A O 1
ATOM 882 N N . SER A 1 110 ? 36.010 -5.861 -68.660 1.00 96.06 110 SER A N 1
ATOM 883 C CA . SER A 1 110 ? 36.673 -4.842 -67.838 1.00 96.06 110 SER A CA 1
ATOM 884 C C . SER A 1 110 ? 37.414 -5.454 -66.644 1.00 96.06 110 SER A C 1
ATOM 886 O O . SER A 1 110 ? 36.917 -6.372 -65.985 1.00 96.06 110 SER A O 1
ATOM 888 N N . GLY A 1 111 ? 38.573 -4.881 -66.301 1.00 95.81 111 GLY A N 1
ATOM 889 C CA . GLY A 1 111 ? 39.308 -5.222 -65.080 1.00 95.81 111 GLY A CA 1
ATOM 890 C C . GLY A 1 111 ? 38.523 -4.928 -63.794 1.00 95.81 111 GLY A C 1
ATOM 891 O O . GLY A 1 111 ? 38.731 -5.602 -62.791 1.00 95.81 111 GLY A O 1
ATOM 892 N N . TYR A 1 112 ? 37.562 -3.999 -63.844 1.00 97.12 112 TYR A N 1
ATOM 893 C CA . TYR A 1 112 ? 36.720 -3.601 -62.709 1.00 97.12 112 TYR A CA 1
ATOM 894 C C . TYR A 1 112 ? 35.517 -4.522 -62.476 1.00 97.12 112 TYR A C 1
ATOM 896 O O . TYR A 1 112 ? 34.751 -4.326 -61.528 1.00 97.12 112 TYR A O 1
ATOM 904 N N . ARG A 1 113 ? 35.300 -5.521 -63.340 1.00 96.62 113 ARG A N 1
ATOM 905 C CA . ARG A 1 113 ? 34.079 -6.331 -63.319 1.00 96.62 113 ARG A CA 1
ATOM 906 C C . ARG A 1 113 ? 33.889 -7.095 -62.006 1.00 96.62 113 ARG A C 1
ATOM 908 O O . ARG A 1 113 ? 32.812 -7.025 -61.425 1.00 96.62 113 ARG A O 1
ATOM 915 N N . LYS A 1 114 ? 34.913 -7.815 -61.534 1.00 96.06 114 LYS A N 1
ATOM 916 C CA . LYS A 1 114 ? 34.814 -8.631 -60.305 1.00 96.06 114 LYS A CA 1
ATOM 917 C C . LYS A 1 114 ? 34.562 -7.773 -59.066 1.00 96.06 114 LYS A C 1
ATOM 919 O O . LYS A 1 114 ? 33.738 -8.131 -58.229 1.00 96.06 114 LYS A O 1
ATOM 924 N N . ASP A 1 115 ? 35.232 -6.628 -58.984 1.00 96.38 115 ASP A N 1
ATOM 925 C CA . ASP A 1 115 ? 35.036 -5.678 -57.889 1.00 96.38 115 ASP A CA 1
ATOM 926 C C . ASP A 1 115 ? 33.621 -5.089 -57.934 1.00 96.38 115 ASP A C 1
ATOM 928 O O . ASP A 1 115 ? 32.956 -4.996 -56.908 1.00 96.38 115 ASP A O 1
ATOM 932 N N . SER A 1 116 ? 33.105 -4.799 -59.131 1.00 97.31 116 SER A N 1
ATOM 933 C CA . SER A 1 116 ? 31.723 -4.343 -59.326 1.00 97.31 116 SER A CA 1
ATOM 934 C C . SER A 1 116 ? 30.694 -5.401 -58.912 1.00 97.31 116 SER A C 1
ATOM 936 O O . SER A 1 116 ? 29.711 -5.072 -58.252 1.00 97.31 116 SER A O 1
ATOM 938 N N . GLU A 1 117 ? 30.915 -6.678 -59.247 1.00 97.50 117 GLU A N 1
ATOM 939 C CA . GLU A 1 117 ? 30.054 -7.793 -58.816 1.00 97.50 117 GLU A CA 1
ATOM 940 C C . GLU A 1 117 ? 30.028 -7.910 -57.280 1.00 97.50 117 GLU A C 1
ATOM 942 O O . GLU A 1 117 ? 28.959 -8.065 -56.682 1.00 97.50 117 GLU A O 1
ATOM 947 N N . MET A 1 118 ? 31.188 -7.759 -56.630 1.00 96.50 118 MET A N 1
ATOM 948 C CA . MET A 1 118 ? 31.294 -7.738 -55.168 1.00 96.50 118 MET A CA 1
ATOM 949 C C . MET A 1 118 ? 30.550 -6.542 -54.560 1.00 96.50 118 MET A C 1
ATOM 951 O O . MET A 1 118 ? 29.791 -6.711 -53.603 1.00 96.50 118 MET A O 1
ATOM 955 N N . MET A 1 119 ? 30.719 -5.347 -55.129 1.00 97.06 119 MET A N 1
ATOM 956 C CA . MET A 1 119 ? 30.021 -4.143 -54.673 1.00 97.06 119 MET A CA 1
ATOM 957 C C . MET A 1 119 ? 28.503 -4.294 -54.798 1.00 97.06 119 MET A C 1
ATOM 959 O O . MET A 1 119 ? 27.782 -3.990 -53.851 1.00 97.06 119 MET A O 1
ATOM 963 N N . VAL A 1 120 ? 28.000 -4.841 -55.910 1.00 97.06 120 VAL A N 1
ATOM 964 C CA . VAL A 1 120 ? 26.567 -5.131 -56.097 1.00 97.06 120 VAL A CA 1
ATOM 965 C C . VAL A 1 120 ? 26.038 -6.057 -55.001 1.00 97.06 120 VAL A C 1
ATOM 967 O O . VAL A 1 120 ? 24.987 -5.788 -54.416 1.00 97.06 120 VAL A O 1
ATOM 970 N N . PHE A 1 121 ? 26.767 -7.131 -54.682 1.00 95.31 121 PHE A N 1
ATOM 971 C CA . PHE A 1 121 ? 26.387 -8.043 -53.603 1.00 95.31 121 PHE A CA 1
ATOM 972 C C . PHE A 1 121 ? 26.332 -7.334 -52.240 1.00 95.31 121 PHE A C 1
ATOM 974 O O . PHE A 1 121 ? 25.359 -7.484 -51.496 1.00 95.31 121 PHE A O 1
ATOM 981 N N . GLN A 1 122 ? 27.344 -6.526 -51.917 1.00 94.25 122 GLN A N 1
ATOM 982 C CA . GLN A 1 122 ? 27.400 -5.778 -50.660 1.00 94.25 122 GLN A CA 1
ATOM 983 C C . GLN A 1 122 ? 26.269 -4.748 -50.544 1.00 94.25 122 GLN A C 1
ATOM 985 O O . GLN A 1 122 ? 25.587 -4.708 -49.519 1.00 94.25 122 GLN A O 1
ATOM 990 N N . LEU A 1 123 ? 26.021 -3.966 -51.596 1.00 93.69 123 LEU A N 1
ATOM 991 C CA . LEU A 1 123 ? 24.976 -2.940 -51.623 1.00 93.69 123 LEU A CA 1
ATOM 992 C C . LEU A 1 123 ? 23.575 -3.543 -51.483 1.00 93.69 123 LEU A C 1
ATOM 994 O O . LEU A 1 123 ? 22.751 -3.022 -50.730 1.00 93.69 123 LEU A O 1
ATOM 998 N N . ASN A 1 124 ? 23.314 -4.682 -52.129 1.00 92.75 124 ASN A N 1
ATOM 999 C CA . ASN A 1 124 ? 22.049 -5.399 -51.962 1.00 92.75 124 ASN A CA 1
ATOM 1000 C C . ASN A 1 124 ? 21.841 -5.871 -50.515 1.00 92.75 124 ASN A C 1
ATOM 1002 O O . ASN A 1 124 ? 20.742 -5.739 -49.976 1.00 92.75 124 ASN A O 1
ATOM 1006 N N . ASN A 1 125 ? 22.893 -6.372 -49.860 1.00 92.44 125 ASN A N 1
ATOM 1007 C CA . ASN A 1 125 ? 22.822 -6.776 -48.455 1.00 92.44 125 ASN A CA 1
ATOM 1008 C C . ASN A 1 125 ? 22.556 -5.593 -47.516 1.00 92.44 125 ASN A C 1
ATOM 1010 O O . ASN A 1 125 ? 21.800 -5.745 -46.556 1.00 92.44 125 ASN A O 1
ATOM 1014 N N . VAL A 1 126 ? 23.153 -4.427 -47.779 1.00 90.75 126 VAL A N 1
ATOM 1015 C CA . VAL A 1 126 ? 22.871 -3.195 -47.022 1.00 90.75 126 VAL A CA 1
ATOM 1016 C C . VAL A 1 126 ? 21.405 -2.796 -47.192 1.00 90.75 126 VAL A C 1
ATOM 1018 O O . VAL A 1 126 ? 20.703 -2.653 -46.199 1.00 90.75 126 VAL A O 1
ATOM 1021 N N . ASN A 1 127 ? 20.898 -2.750 -48.426 1.00 87.88 127 ASN A N 1
ATOM 1022 C CA . ASN A 1 127 ? 19.503 -2.393 -48.710 1.00 87.88 127 ASN A CA 1
ATOM 1023 C C . ASN A 1 127 ? 18.497 -3.343 -48.022 1.00 87.88 127 ASN A C 1
ATOM 1025 O O . ASN A 1 127 ? 17.508 -2.907 -47.434 1.00 87.88 127 ASN A O 1
ATOM 1029 N N . LEU A 1 128 ? 18.762 -4.656 -48.031 1.00 90.62 128 LEU A N 1
ATOM 1030 C CA . LEU A 1 128 ? 17.933 -5.635 -47.316 1.00 90.62 128 LEU A CA 1
ATOM 1031 C C . LEU A 1 128 ? 17.925 -5.398 -45.800 1.00 90.62 128 LEU A C 1
ATOM 1033 O O . LEU A 1 128 ? 16.867 -5.484 -45.167 1.00 90.62 128 LEU A O 1
ATOM 1037 N N . LYS A 1 129 ? 19.087 -5.087 -45.217 1.00 91.81 129 LYS A N 1
ATOM 1038 C CA . LYS A 1 129 ? 19.194 -4.758 -43.792 1.00 91.81 129 LYS A CA 1
ATOM 1039 C C . LYS A 1 129 ? 18.456 -3.466 -43.466 1.00 91.81 129 LYS A C 1
ATOM 1041 O O . LYS A 1 129 ? 17.688 -3.468 -42.513 1.00 91.81 129 LYS A O 1
ATOM 1046 N N . ASP A 1 130 ? 18.595 -2.426 -44.280 1.00 90.62 130 ASP A N 1
ATOM 1047 C CA . ASP A 1 130 ? 17.912 -1.145 -44.074 1.00 90.62 130 ASP A CA 1
ATOM 1048 C C . ASP A 1 130 ? 16.387 -1.304 -44.115 1.00 90.62 130 ASP A C 1
ATOM 1050 O O . ASP A 1 130 ? 15.686 -0.797 -43.240 1.00 90.62 130 ASP A O 1
ATOM 1054 N N . LYS A 1 131 ? 15.860 -2.093 -45.062 1.00 91.31 131 LYS A N 1
ATOM 1055 C CA . LYS A 1 131 ? 14.428 -2.442 -45.106 1.00 91.31 131 LYS A CA 1
ATOM 1056 C C . LYS A 1 131 ? 13.974 -3.190 -43.856 1.00 91.31 131 LYS A C 1
ATOM 1058 O O . LYS A 1 131 ? 12.892 -2.923 -43.337 1.00 91.31 131 LYS A O 1
ATOM 1063 N N . THR A 1 132 ? 14.795 -4.121 -43.376 1.00 95.62 132 THR A N 1
ATOM 1064 C CA . THR A 1 132 ? 14.500 -4.893 -42.162 1.00 95.62 132 THR A CA 1
ATOM 1065 C C . THR A 1 132 ? 14.491 -3.989 -40.932 1.00 95.62 132 THR A C 1
ATOM 1067 O O . THR A 1 132 ? 13.559 -4.060 -40.136 1.00 95.62 132 THR A O 1
ATOM 1070 N N . ILE A 1 133 ? 15.480 -3.102 -40.806 1.00 96.06 133 ILE A N 1
ATOM 1071 C CA . ILE A 1 133 ? 15.581 -2.125 -39.718 1.00 96.06 133 ILE A CA 1
ATOM 1072 C C . ILE A 1 133 ? 14.374 -1.189 -39.742 1.00 96.06 133 ILE A C 1
ATOM 1074 O O . ILE A 1 133 ? 13.751 -0.987 -38.706 1.00 96.06 133 ILE A O 1
ATOM 1078 N N . ALA A 1 134 ? 13.993 -0.669 -40.911 1.00 95.00 134 ALA A N 1
ATOM 1079 C CA . ALA A 1 134 ? 12.822 0.192 -41.043 1.00 95.00 134 ALA A CA 1
ATOM 1080 C C . ALA A 1 134 ? 11.533 -0.524 -40.605 1.00 95.00 134 ALA A C 1
ATOM 1082 O O . ALA A 1 134 ? 10.759 0.025 -39.824 1.00 95.00 134 ALA A O 1
ATOM 1083 N N . ALA A 1 135 ? 11.329 -1.774 -41.039 1.00 96.06 135 ALA A N 1
ATOM 1084 C CA . ALA A 1 135 ? 10.170 -2.568 -40.636 1.00 96.06 135 ALA A CA 1
ATOM 1085 C C . ALA A 1 135 ? 10.144 -2.837 -39.120 1.00 96.06 135 ALA A C 1
ATOM 1087 O O . ALA A 1 135 ? 9.102 -2.689 -38.478 1.00 96.06 135 ALA A O 1
ATOM 1088 N N . GLN A 1 136 ? 11.291 -3.191 -38.535 1.00 97.69 136 GLN A N 1
ATOM 1089 C CA . GLN A 1 136 ? 11.422 -3.394 -37.091 1.00 97.69 136 GLN A CA 1
ATOM 1090 C C . GLN A 1 136 ? 11.175 -2.100 -36.314 1.00 97.69 136 GLN A C 1
ATOM 1092 O O . GLN A 1 136 ? 10.499 -2.129 -35.290 1.00 97.69 136 GLN A O 1
ATOM 1097 N N . GLN A 1 137 ? 11.661 -0.966 -36.815 1.00 97.50 137 GLN A N 1
ATOM 1098 C CA . GLN A 1 137 ? 11.464 0.340 -36.196 1.00 97.50 137 GLN A CA 1
ATOM 1099 C C . GLN A 1 137 ? 9.977 0.712 -36.147 1.00 97.50 137 GLN A C 1
ATOM 1101 O O . GLN A 1 137 ? 9.472 1.075 -35.087 1.00 97.50 137 GLN A O 1
ATOM 1106 N N . THR A 1 138 ? 9.242 0.512 -37.246 1.00 97.56 138 THR A N 1
ATOM 1107 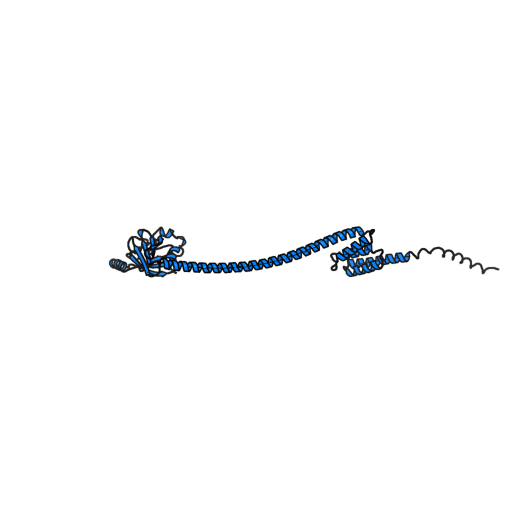C CA . THR A 1 138 ? 7.783 0.704 -37.269 1.00 97.56 138 THR A CA 1
ATOM 1108 C C . THR A 1 138 ? 7.066 -0.214 -36.274 1.00 97.56 138 THR A C 1
ATOM 1110 O O . THR A 1 138 ? 6.136 0.214 -35.590 1.00 97.56 138 THR A O 1
ATOM 1113 N N . GLN A 1 139 ? 7.497 -1.473 -36.150 1.00 97.94 139 GLN A N 1
ATOM 1114 C CA . GLN A 1 139 ? 6.907 -2.403 -35.186 1.00 97.94 139 GLN A CA 1
ATOM 1115 C C . GLN A 1 139 ? 7.185 -1.988 -33.734 1.00 97.94 139 GLN A C 1
ATOM 1117 O O . GLN A 1 139 ? 6.288 -2.062 -32.894 1.00 97.94 139 GLN A O 1
ATOM 1122 N N . ILE A 1 140 ? 8.403 -1.529 -33.435 1.00 97.81 140 ILE A N 1
ATOM 1123 C CA . ILE A 1 140 ? 8.778 -1.017 -32.112 1.00 97.81 140 ILE A CA 1
ATOM 1124 C C . ILE A 1 140 ? 7.917 0.195 -31.753 1.00 97.81 140 ILE A C 1
ATOM 1126 O O . ILE A 1 140 ? 7.391 0.254 -30.644 1.00 97.81 140 ILE A O 1
ATOM 1130 N N . GLU A 1 141 ? 7.719 1.127 -32.683 1.00 97.94 141 GLU A N 1
ATOM 1131 C CA . GLU A 1 141 ? 6.881 2.310 -32.465 1.00 97.94 141 GLU A CA 1
ATOM 1132 C C . GLU A 1 141 ? 5.419 1.936 -32.186 1.00 97.94 141 GLU A C 1
ATOM 1134 O O . GLU A 1 141 ? 4.816 2.461 -31.246 1.00 97.94 141 GLU A O 1
ATOM 1139 N N . ALA A 1 142 ? 4.861 0.977 -32.932 1.00 97.75 142 ALA A N 1
ATOM 1140 C CA . ALA A 1 142 ? 3.512 0.470 -32.687 1.00 97.75 142 ALA A CA 1
ATOM 1141 C C . ALA A 1 142 ? 3.386 -0.181 -31.296 1.00 97.75 142 ALA A C 1
ATOM 1143 O O . ALA A 1 142 ? 2.453 0.120 -30.547 1.00 97.75 142 ALA A O 1
ATOM 1144 N N . LEU A 1 143 ? 4.357 -1.015 -30.908 1.00 98.06 143 LEU A N 1
ATOM 1145 C CA . LEU A 1 143 ? 4.387 -1.649 -29.586 1.00 98.06 143 LEU A CA 1
ATOM 1146 C C . LEU A 1 143 ? 4.541 -0.627 -28.454 1.00 98.06 143 LEU A C 1
ATOM 1148 O O . LEU A 1 143 ? 3.913 -0.767 -27.406 1.00 98.06 143 LEU A O 1
ATOM 1152 N N . GLN A 1 144 ? 5.340 0.423 -28.651 1.00 98.12 144 GLN A N 1
ATOM 1153 C CA . GLN A 1 144 ? 5.484 1.508 -27.680 1.00 98.12 144 GLN A CA 1
ATOM 1154 C C . GLN A 1 144 ? 4.167 2.266 -27.476 1.00 98.12 144 GLN A C 1
ATOM 1156 O O . GLN A 1 144 ? 3.822 2.605 -26.340 1.00 98.12 144 GLN A O 1
ATOM 1161 N N . GLN A 1 145 ? 3.409 2.509 -28.549 1.00 97.50 145 GLN A N 1
ATOM 1162 C CA . GLN A 1 145 ? 2.084 3.123 -28.450 1.00 97.50 145 GLN A CA 1
ATOM 1163 C C . GLN A 1 145 ? 1.095 2.222 -27.704 1.00 97.50 145 GLN A C 1
ATOM 1165 O O . GLN A 1 145 ? 0.391 2.700 -26.811 1.00 97.50 145 GLN A O 1
ATOM 1170 N N . GLU A 1 146 ? 1.079 0.922 -28.005 1.00 97.75 146 GLU A N 1
ATOM 1171 C CA . GLU A 1 146 ? 0.222 -0.040 -27.309 1.00 97.75 146 GLU A CA 1
ATOM 1172 C C . GLU A 1 146 ? 0.573 -0.129 -25.816 1.00 97.75 146 GLU A C 1
ATOM 1174 O O . GLU A 1 146 ? -0.312 -0.050 -24.961 1.00 97.75 146 GLU A O 1
ATOM 1179 N N . PHE A 1 147 ? 1.865 -0.220 -25.486 1.00 97.75 147 PHE A N 1
ATOM 1180 C CA . PHE A 1 147 ? 2.340 -0.253 -24.104 1.00 97.75 147 PHE A CA 1
ATOM 1181 C C . PHE A 1 147 ? 1.915 1.001 -23.331 1.00 97.75 147 PHE A C 1
ATOM 1183 O O . PHE A 1 147 ? 1.431 0.902 -22.203 1.00 97.75 147 PHE A O 1
ATOM 1190 N N . LYS A 1 148 ? 2.018 2.182 -23.955 1.00 97.31 148 LYS A N 1
ATOM 1191 C CA . LYS A 1 148 ? 1.547 3.442 -23.368 1.00 97.31 148 LYS A CA 1
ATOM 1192 C C . LYS A 1 148 ? 0.034 3.432 -23.118 1.00 97.31 148 LYS A C 1
ATOM 1194 O O . LYS A 1 148 ? -0.401 3.871 -22.055 1.00 97.31 148 LYS A O 1
ATOM 1199 N N . SER A 1 149 ? -0.761 2.921 -24.062 1.00 97.00 149 SER A N 1
ATOM 1200 C CA . SER A 1 149 ? -2.219 2.804 -23.903 1.00 97.00 149 SER A CA 1
ATOM 1201 C C . SER A 1 149 ? -2.583 1.885 -22.738 1.00 97.00 149 SER A C 1
ATOM 1203 O O . SER A 1 149 ? -3.323 2.287 -21.841 1.00 97.00 149 SER A O 1
ATOM 1205 N N . ARG A 1 150 ? -1.988 0.686 -22.691 1.00 97.44 150 ARG A N 1
ATOM 1206 C CA . ARG A 1 150 ? -2.197 -0.274 -21.597 1.00 97.44 150 ARG A CA 1
ATOM 1207 C C . ARG A 1 150 ? -1.761 0.296 -20.246 1.00 97.44 150 ARG A C 1
ATOM 1209 O O . ARG A 1 150 ? -2.441 0.085 -19.248 1.00 97.44 150 ARG A O 1
ATOM 1216 N N . GLY A 1 151 ? -0.670 1.064 -20.208 1.00 97.06 151 GLY A N 1
ATOM 1217 C CA . GLY A 1 151 ? -0.237 1.779 -19.004 1.00 97.06 151 GLY A CA 1
ATOM 1218 C C . GLY A 1 151 ? -1.306 2.741 -18.471 1.00 97.06 151 GLY A C 1
ATOM 1219 O O . GLY A 1 151 ? -1.592 2.740 -17.275 1.00 97.06 151 GLY A O 1
ATOM 1220 N N . ASN A 1 152 ? -1.959 3.502 -19.353 1.00 96.31 152 ASN A N 1
ATOM 1221 C CA . ASN A 1 152 ? -3.049 4.402 -18.965 1.00 96.31 152 ASN A CA 1
ATOM 1222 C C . ASN A 1 152 ? -4.283 3.642 -18.447 1.00 96.31 152 ASN A C 1
ATOM 1224 O O . ASN A 1 152 ? -4.905 4.075 -17.476 1.00 96.31 152 ASN A O 1
ATOM 1228 N N . GLU A 1 153 ? -4.627 2.505 -19.058 1.00 97.69 153 GLU A N 1
ATOM 1229 C CA . GLU A 1 153 ? -5.724 1.645 -18.592 1.00 97.69 153 GLU A CA 1
ATOM 1230 C C . GLU A 1 153 ? -5.452 1.077 -17.195 1.00 97.69 153 GLU A C 1
ATOM 1232 O O . GLU A 1 153 ? -6.335 1.103 -16.336 1.00 97.69 153 GLU A O 1
ATOM 1237 N N . ILE A 1 154 ? -4.219 0.629 -16.934 1.00 98.19 154 ILE A N 1
ATOM 1238 C CA . ILE A 1 154 ? -3.803 0.140 -15.613 1.00 98.19 154 ILE A CA 1
ATOM 1239 C C . ILE A 1 154 ? -3.967 1.239 -14.559 1.00 98.19 154 ILE A C 1
ATOM 1241 O O . ILE A 1 154 ? -4.551 0.984 -13.506 1.00 98.19 154 ILE A O 1
ATOM 1245 N N . ILE A 1 155 ? -3.527 2.466 -14.851 1.00 98.00 155 ILE A N 1
ATOM 1246 C CA . ILE A 1 155 ? -3.678 3.609 -13.936 1.00 98.00 155 ILE A CA 1
ATOM 1247 C C . ILE A 1 155 ? -5.162 3.885 -13.644 1.00 98.00 155 ILE A C 1
ATOM 1249 O O . ILE A 1 155 ? -5.547 4.111 -12.494 1.00 98.00 155 ILE A O 1
ATOM 1253 N N . ALA A 1 156 ? -6.023 3.831 -14.664 1.00 97.75 156 ALA A N 1
ATOM 1254 C CA . ALA A 1 156 ? -7.460 4.032 -14.489 1.00 97.75 156 ALA A CA 1
ATOM 1255 C C . ALA A 1 156 ? -8.098 2.938 -13.612 1.00 97.75 156 ALA A C 1
ATOM 1257 O O . ALA A 1 156 ? -8.921 3.239 -12.742 1.00 97.75 156 ALA A O 1
ATOM 1258 N N . LEU A 1 157 ? -7.702 1.677 -13.806 1.00 98.19 157 LEU A N 1
ATOM 1259 C CA . LEU A 1 157 ? -8.174 0.553 -12.996 1.00 98.19 157 LEU A CA 1
ATOM 1260 C C . LEU A 1 157 ? -7.696 0.650 -11.544 1.00 98.19 157 LEU A C 1
ATOM 1262 O O . LEU A 1 157 ? -8.501 0.440 -10.639 1.00 98.19 157 LEU A O 1
ATOM 1266 N N . GLN A 1 158 ? -6.438 1.032 -11.308 1.00 98.06 158 GLN A N 1
ATOM 1267 C CA . GLN A 1 158 ? -5.897 1.241 -9.960 1.00 98.06 158 GLN A CA 1
ATOM 1268 C C . GLN A 1 158 ? -6.709 2.278 -9.178 1.00 98.06 158 GLN A C 1
ATOM 1270 O O . GLN A 1 158 ? -7.131 2.011 -8.055 1.00 98.06 158 GLN A O 1
ATOM 1275 N N . LYS A 1 159 ? -7.034 3.415 -9.803 1.00 98.12 159 LYS A N 1
ATOM 1276 C CA . LYS A 1 159 ? -7.878 4.449 -9.184 1.00 98.12 159 LYS A CA 1
ATOM 1277 C C . LYS A 1 159 ? -9.282 3.937 -8.836 1.00 98.12 159 LYS A C 1
ATOM 1279 O O . LYS A 1 159 ? -9.869 4.323 -7.823 1.00 98.12 159 LYS A O 1
ATOM 1284 N N . LYS A 1 160 ? -9.844 3.070 -9.683 1.00 98.25 160 LYS A N 1
ATOM 1285 C CA . LYS A 1 160 ? -11.163 2.472 -9.450 1.00 98.25 160 LYS A CA 1
ATOM 1286 C C . LYS A 1 160 ? -11.139 1.491 -8.276 1.00 98.25 160 LYS A C 1
ATOM 1288 O O . LYS A 1 160 ? -12.072 1.502 -7.479 1.00 98.25 160 LYS A O 1
ATOM 1293 N N . ILE A 1 161 ? -10.076 0.693 -8.154 1.00 98.19 161 ILE A N 1
ATOM 1294 C CA . ILE A 1 161 ? -9.859 -0.206 -7.011 1.00 98.19 161 ILE A CA 1
ATOM 1295 C C . ILE A 1 161 ? -9.777 0.603 -5.716 1.00 98.19 161 ILE A C 1
ATOM 1297 O O . ILE A 1 161 ? -10.533 0.323 -4.795 1.00 98.19 161 ILE A O 1
ATOM 1301 N N . GLU A 1 162 ? -8.963 1.659 -5.681 1.00 98.06 162 GLU A N 1
ATOM 1302 C CA . GLU A 1 162 ? -8.825 2.519 -4.498 1.00 98.06 162 GLU A CA 1
ATOM 1303 C C . GLU A 1 162 ? -10.171 3.126 -4.064 1.00 98.06 162 GLU A C 1
ATOM 1305 O O . GLU A 1 162 ? -10.511 3.144 -2.882 1.00 98.06 162 GLU A O 1
ATOM 1310 N N . THR A 1 163 ? -10.986 3.571 -5.025 1.00 98.06 163 THR A N 1
ATOM 1311 C CA . THR A 1 163 ? -12.329 4.104 -4.738 1.00 98.06 163 THR A CA 1
ATOM 1312 C C . THR A 1 163 ? -13.233 3.034 -4.116 1.00 98.06 163 THR A C 1
ATOM 1314 O O . THR A 1 163 ? -13.881 3.284 -3.100 1.00 98.06 163 THR A O 1
ATOM 1317 N N . LEU A 1 164 ? -13.245 1.827 -4.690 1.00 98.12 164 LEU A N 1
ATOM 1318 C CA . LEU A 1 164 ? -14.035 0.706 -4.176 1.00 98.12 164 LEU A CA 1
ATOM 1319 C C . LEU A 1 164 ? -13.579 0.274 -2.779 1.00 98.12 164 LEU A C 1
ATOM 1321 O O . LEU A 1 164 ? -14.416 -0.041 -1.938 1.00 98.12 164 LEU A O 1
ATOM 1325 N N . GLU A 1 165 ? -12.278 0.291 -2.496 1.00 97.94 165 GLU A N 1
ATOM 1326 C CA . GLU A 1 165 ? -11.749 -0.013 -1.164 1.00 97.94 165 GLU A CA 1
ATOM 1327 C C . GLU A 1 165 ? -12.263 0.977 -0.110 1.00 97.94 165 GLU A C 1
ATOM 1329 O O . GLU A 1 165 ? -12.667 0.563 0.982 1.00 97.94 165 GLU A O 1
ATOM 1334 N N . GLN A 1 166 ? -12.325 2.273 -0.438 1.00 97.12 166 GLN A N 1
ATOM 1335 C CA . GLN A 1 166 ? -12.903 3.276 0.461 1.00 97.12 166 GLN A CA 1
ATOM 1336 C C . GLN A 1 166 ? -14.408 3.066 0.668 1.00 97.12 166 GLN A C 1
ATOM 1338 O O . GLN A 1 166 ? -14.890 3.148 1.800 1.00 97.12 166 GLN A O 1
ATOM 1343 N N . GLU A 1 167 ? -15.154 2.743 -0.390 1.00 97.56 167 GLU A N 1
ATOM 1344 C CA . GLU A 1 167 ? -16.585 2.436 -0.282 1.00 97.56 167 GLU A CA 1
ATOM 1345 C C . GLU A 1 167 ? -16.842 1.202 0.590 1.00 97.56 167 GLU A C 1
ATOM 1347 O O . GLU A 1 167 ? -17.707 1.231 1.469 1.00 97.56 167 GLU A O 1
ATOM 1352 N N . VAL A 1 168 ? -16.066 0.131 0.401 1.00 97.94 168 VAL A N 1
ATOM 1353 C CA . VAL A 1 168 ? -16.145 -1.082 1.226 1.00 97.94 168 VAL A CA 1
ATOM 1354 C C . VAL A 1 168 ? -15.853 -0.750 2.683 1.00 97.94 168 VAL A C 1
ATOM 1356 O O . VAL A 1 168 ? -16.606 -1.162 3.563 1.00 97.94 168 VAL A O 1
ATOM 1359 N N . LYS A 1 169 ? -14.816 0.047 2.957 1.00 95.56 169 LYS A N 1
ATOM 1360 C CA . LYS A 1 169 ? -14.482 0.481 4.318 1.00 95.56 169 LYS A CA 1
ATOM 1361 C C . LYS A 1 169 ? -15.623 1.278 4.957 1.00 95.56 169 LYS A C 1
ATOM 1363 O O . LYS A 1 169 ? -15.947 1.044 6.122 1.00 95.56 169 LYS A O 1
ATOM 1368 N N . SER A 1 170 ? -16.261 2.173 4.198 1.00 95.94 170 SER A N 1
ATOM 1369 C CA . SER A 1 170 ? -17.444 2.920 4.651 1.00 95.94 170 SER A CA 1
ATOM 1370 C C . SER A 1 170 ? -18.576 1.968 5.032 1.00 95.94 170 SER A C 1
ATOM 1372 O O . SER A 1 170 ? -19.090 2.024 6.148 1.00 95.94 170 SER A O 1
ATOM 1374 N N . LYS A 1 171 ? -18.906 1.025 4.143 1.00 97.19 171 LYS A N 1
ATOM 1375 C CA . LYS A 1 171 ? -19.978 0.047 4.372 1.00 97.19 171 LYS A CA 1
ATOM 1376 C C . LYS A 1 171 ? -19.691 -0.880 5.549 1.00 97.19 171 LYS A C 1
ATOM 1378 O O . LYS A 1 171 ? -20.608 -1.214 6.291 1.00 97.19 171 LYS A O 1
ATOM 1383 N N . VAL A 1 172 ? -18.437 -1.277 5.761 1.00 95.94 172 VAL A N 1
ATOM 1384 C CA . VAL A 1 172 ? -18.046 -2.075 6.934 1.00 95.94 172 VAL A CA 1
ATOM 1385 C C . VAL A 1 172 ? -18.328 -1.310 8.228 1.00 95.94 172 VAL A C 1
ATOM 1387 O O . VAL A 1 172 ? -18.891 -1.881 9.160 1.00 95.94 172 VAL A O 1
ATOM 1390 N N . ASN A 1 173 ? -18.013 -0.014 8.282 1.00 89.00 173 ASN A N 1
ATOM 1391 C CA . ASN A 1 173 ? -18.314 0.809 9.455 1.00 89.00 173 ASN A CA 1
ATOM 1392 C C . ASN A 1 173 ? -19.825 0.944 9.699 1.00 89.00 173 ASN A C 1
ATOM 1394 O O . ASN A 1 173 ? -20.267 0.858 10.845 1.00 89.00 173 ASN A O 1
ATOM 1398 N N . GLU A 1 174 ? -20.617 1.103 8.635 1.00 94.75 174 GLU A N 1
ATOM 1399 C CA . GLU A 1 174 ? -22.084 1.107 8.712 1.00 94.75 174 GLU A CA 1
ATOM 1400 C C . GLU A 1 174 ? -22.627 -0.226 9.251 1.00 94.75 174 GLU A C 1
ATOM 1402 O O . GLU A 1 174 ? -23.459 -0.231 10.157 1.00 94.75 174 GLU A O 1
ATOM 1407 N N . ILE A 1 175 ? -22.115 -1.365 8.767 1.00 92.44 175 ILE A N 1
ATOM 1408 C CA . ILE A 1 175 ? -22.501 -2.697 9.260 1.00 92.44 175 ILE A CA 1
ATOM 1409 C C . ILE A 1 175 ? -22.184 -2.837 10.751 1.00 92.44 175 ILE A C 1
ATOM 1411 O O . ILE A 1 175 ? -23.026 -3.317 11.507 1.00 92.44 175 ILE A O 1
ATOM 1415 N N . ILE A 1 176 ? -21.004 -2.397 11.194 1.00 84.69 176 ILE A N 1
ATOM 1416 C CA . ILE A 1 176 ? -20.625 -2.429 12.614 1.00 84.69 176 ILE A CA 1
ATOM 1417 C C . ILE A 1 176 ? -21.591 -1.580 13.450 1.00 84.69 176 ILE A C 1
ATOM 1419 O O . ILE A 1 176 ? -21.997 -2.002 14.534 1.00 84.69 176 ILE A O 1
ATOM 1423 N N . ALA A 1 177 ? -21.980 -0.397 12.968 1.00 83.75 177 ALA A N 1
ATOM 1424 C CA . ALA A 1 177 ? -22.948 0.453 13.657 1.00 83.75 177 ALA A CA 1
ATOM 1425 C C . ALA A 1 177 ? -24.320 -0.234 13.775 1.00 83.75 177 ALA A C 1
ATOM 1427 O O . ALA A 1 177 ? -24.862 -0.334 14.875 1.00 83.75 177 ALA A O 1
ATOM 1428 N N . LEU A 1 178 ? -24.824 -0.808 12.682 1.00 85.75 178 LEU A N 1
ATOM 1429 C CA . LEU A 1 178 ? -26.091 -1.542 12.672 1.00 85.75 178 LEU A CA 1
ATOM 1430 C C . LEU A 1 178 ? -26.053 -2.783 13.572 1.00 85.75 178 LEU A C 1
ATOM 1432 O O . LEU A 1 178 ? -27.015 -3.062 14.282 1.00 85.75 178 LEU A O 1
ATOM 1436 N N . GLN A 1 179 ? -24.938 -3.515 13.611 1.00 81.00 179 GLN A N 1
ATOM 1437 C CA . GLN A 1 179 ? -24.770 -4.651 14.523 1.00 81.00 179 GLN A CA 1
ATOM 1438 C C . GLN A 1 179 ? -24.881 -4.227 15.994 1.00 81.00 179 GLN A C 1
ATOM 1440 O O . GLN A 1 179 ? -25.467 -4.960 16.792 1.00 81.00 179 GLN A O 1
ATOM 1445 N N . ARG A 1 180 ? -24.374 -3.038 16.356 1.00 73.81 180 ARG A N 1
ATOM 1446 C CA . ARG A 1 180 ? -24.532 -2.480 17.711 1.00 73.81 180 ARG A CA 1
ATOM 1447 C C . ARG A 1 180 ? -25.990 -2.170 18.019 1.00 73.81 180 ARG A C 1
ATOM 1449 O O . ARG A 1 180 ? -26.463 -2.529 19.094 1.00 73.81 180 ARG A O 1
ATOM 1456 N N . GLU A 1 181 ? -26.698 -1.541 17.086 1.00 76.38 181 GLU A N 1
ATOM 1457 C CA . GLU A 1 181 ? -28.124 -1.240 17.244 1.00 76.38 181 GLU A CA 1
ATOM 1458 C C . GLU A 1 181 ? -28.944 -2.521 17.399 1.00 76.38 181 GLU A C 1
ATOM 1460 O O . GLU A 1 181 ? -29.733 -2.644 18.333 1.00 76.38 181 GLU A O 1
ATOM 1465 N N . VAL A 1 182 ? -28.695 -3.527 16.557 1.00 80.50 182 VAL A N 1
ATOM 1466 C CA . VAL A 1 182 ? -29.356 -4.834 16.646 1.00 80.50 182 VAL A CA 1
ATOM 1467 C C . VAL A 1 182 ? -29.045 -5.524 17.976 1.00 80.50 182 VAL A C 1
ATOM 1469 O O . VAL A 1 182 ? -29.958 -6.060 18.603 1.00 80.50 182 VAL A O 1
ATOM 1472 N N . PHE A 1 183 ? -27.798 -5.483 18.455 1.00 72.00 183 PHE A N 1
ATOM 1473 C CA . PHE A 1 183 ? -27.430 -6.034 19.762 1.00 72.00 183 PHE A CA 1
ATOM 1474 C C . PHE A 1 183 ? -28.181 -5.338 20.907 1.00 72.00 183 PHE A C 1
ATOM 1476 O O . PHE A 1 183 ? -28.774 -6.007 21.761 1.00 72.00 183 PHE A O 1
ATOM 1483 N N . ALA A 1 184 ? -28.212 -4.002 20.889 1.00 64.12 184 ALA A N 1
ATOM 1484 C CA . ALA A 1 184 ? -28.938 -3.196 21.863 1.00 64.12 184 ALA A CA 1
ATOM 1485 C C . ALA A 1 184 ? -30.450 -3.477 21.828 1.00 64.12 184 ALA A C 1
ATOM 1487 O O . ALA A 1 184 ? -31.080 -3.563 22.880 1.00 64.12 184 ALA A O 1
ATOM 1488 N N . LEU A 1 185 ? -31.029 -3.695 20.646 1.00 68.44 185 LEU A N 1
ATOM 1489 C CA . LEU A 1 185 ? -32.445 -4.031 20.485 1.00 68.44 185 LEU A CA 1
ATOM 1490 C C . LEU A 1 185 ? -32.770 -5.455 20.962 1.00 68.44 185 LEU A C 1
ATOM 1492 O O . LEU A 1 185 ? -33.787 -5.667 21.624 1.00 68.44 185 LEU A O 1
ATOM 1496 N N . GLN A 1 186 ? -31.913 -6.434 20.662 1.00 72.75 186 GLN A N 1
ATOM 1497 C CA . GLN A 1 186 ? -32.170 -7.843 20.974 1.00 72.75 186 GLN A CA 1
ATOM 1498 C C . GLN A 1 186 ? -31.981 -8.180 22.454 1.00 72.75 186 GLN A C 1
ATOM 1500 O O . GLN A 1 186 ? -32.793 -8.915 23.020 1.00 72.75 186 GLN A O 1
ATOM 1505 N N . LYS A 1 187 ? -30.920 -7.673 23.092 1.00 68.25 187 LYS A N 1
ATOM 1506 C CA . LYS A 1 187 ? -30.622 -7.991 24.498 1.00 68.25 187 LYS A CA 1
ATOM 1507 C C . LYS A 1 187 ? -30.957 -6.841 25.451 1.00 68.25 187 LYS A C 1
ATOM 1509 O O . LYS A 1 187 ? -31.488 -7.110 26.523 1.00 68.25 187 LYS A O 1
ATOM 1514 N N . GLY A 1 188 ? -30.839 -5.588 25.010 1.00 68.25 188 GLY A N 1
ATOM 1515 C CA . GLY A 1 188 ? -30.894 -4.399 25.870 1.00 68.25 188 GLY A CA 1
ATOM 1516 C C . GLY A 1 188 ? -29.498 -4.003 26.372 1.00 68.25 188 GLY A C 1
ATOM 1517 O O . GLY A 1 188 ? -28.582 -4.826 26.310 1.00 68.25 188 GLY A O 1
ATOM 1518 N N . PRO A 1 189 ? -29.299 -2.764 26.864 1.00 78.38 189 PRO A N 1
ATOM 1519 C CA . PRO A 1 189 ? -28.078 -2.415 27.594 1.00 78.38 189 PRO A CA 1
ATOM 1520 C C . PRO A 1 189 ? -27.927 -3.308 28.836 1.00 78.38 189 PRO A C 1
ATOM 1522 O O . PRO A 1 189 ? -28.909 -3.886 29.314 1.00 78.38 189 PRO A O 1
ATOM 1525 N N . VAL A 1 190 ? -26.707 -3.437 29.362 1.00 89.38 190 VAL A N 1
ATOM 1526 C CA . VAL A 1 190 ? -26.493 -4.101 30.657 1.00 89.38 190 VAL A CA 1
ATOM 1527 C C . VAL A 1 190 ? -27.292 -3.337 31.709 1.00 89.38 190 VAL A C 1
ATOM 1529 O O . VAL A 1 190 ? -27.136 -2.128 31.846 1.00 89.38 190 VAL A O 1
ATOM 1532 N N . ASP A 1 191 ? -28.171 -4.035 32.425 1.00 92.88 191 ASP A N 1
ATOM 1533 C CA . ASP A 1 191 ? -28.973 -3.462 33.511 1.00 92.88 191 ASP A CA 1
ATOM 1534 C C . ASP A 1 191 ? -28.392 -3.796 34.891 1.00 92.88 191 ASP A C 1
ATOM 1536 O O . ASP A 1 191 ? -28.667 -3.094 35.870 1.00 92.88 191 ASP A O 1
ATOM 1540 N N . LYS A 1 192 ? -27.519 -4.812 34.958 1.00 96.94 192 LYS A N 1
ATOM 1541 C CA . LYS A 1 192 ? -26.843 -5.233 36.180 1.00 96.94 192 LYS A CA 1
ATOM 1542 C C . LYS A 1 192 ? -25.419 -5.736 35.924 1.00 96.94 192 LYS A C 1
ATOM 1544 O O . LYS A 1 192 ? -25.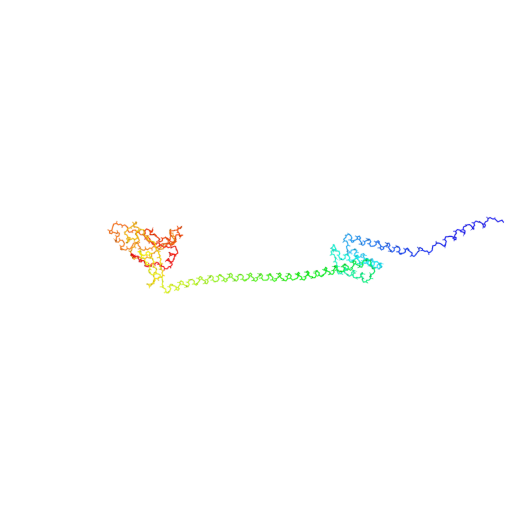185 -6.594 35.079 1.00 96.94 192 LYS A O 1
ATOM 1549 N N . ILE A 1 193 ? -24.480 -5.263 36.731 1.00 98.44 193 ILE A N 1
ATOM 1550 C CA . ILE A 1 193 ? -23.164 -5.856 36.955 1.00 98.44 193 ILE A CA 1
ATOM 1551 C C . ILE A 1 193 ? -23.241 -6.647 38.254 1.00 98.44 193 ILE A C 1
ATOM 1553 O O . ILE A 1 193 ? -23.604 -6.112 39.302 1.00 98.44 193 ILE A O 1
ATOM 1557 N N . LEU A 1 194 ? -22.909 -7.927 38.182 1.00 98.62 194 LEU A N 1
ATOM 1558 C CA . LEU A 1 194 ? -22.827 -8.796 39.341 1.00 98.62 194 LEU A CA 1
ATOM 1559 C C . LEU A 1 194 ? -21.366 -9.115 39.647 1.00 98.62 194 LEU A C 1
ATOM 1561 O O . LEU A 1 194 ? -20.663 -9.609 38.772 1.00 98.62 194 LEU A O 1
ATOM 1565 N N . ILE A 1 195 ? -20.939 -8.876 40.882 1.00 98.69 195 ILE A N 1
ATOM 1566 C CA . ILE A 1 195 ? -19.582 -9.131 41.362 1.00 98.69 195 ILE A CA 1
ATOM 1567 C C . ILE A 1 195 ? -19.652 -10.149 42.500 1.00 98.69 195 ILE A C 1
ATOM 1569 O O . ILE A 1 195 ? -20.310 -9.916 43.513 1.00 98.69 195 ILE A O 1
ATOM 1573 N N . GLU A 1 196 ? -18.979 -11.278 42.314 1.00 98.50 196 GLU A N 1
ATOM 1574 C CA . GLU A 1 196 ? -18.917 -12.397 43.257 1.00 98.50 196 GLU A CA 1
ATOM 1575 C C . GLU A 1 196 ? -17.474 -12.513 43.744 1.00 98.50 196 GLU A C 1
ATOM 1577 O O . GLU A 1 196 ? -16.587 -12.900 42.977 1.00 98.50 196 GLU A O 1
ATOM 1582 N N . LYS A 1 197 ? -17.221 -12.093 44.989 1.00 98.38 197 LYS A N 1
ATOM 1583 C CA . LYS A 1 197 ? -15.855 -11.841 45.464 1.00 98.38 197 LYS A CA 1
ATOM 1584 C C . LYS A 1 197 ? -15.065 -13.136 45.650 1.00 98.38 197 LYS A C 1
ATOM 1586 O O . LYS A 1 197 ? -13.939 -13.237 45.169 1.00 98.38 197 LYS A O 1
ATOM 1591 N N . ASN A 1 198 ? -15.689 -14.151 46.242 1.00 96.94 198 ASN A N 1
ATOM 1592 C CA . ASN A 1 198 ? -15.128 -15.485 46.438 1.00 96.94 198 ASN A CA 1
ATOM 1593 C C . ASN A 1 198 ? -14.682 -16.107 45.113 1.00 96.94 198 ASN A C 1
ATOM 1595 O O . ASN A 1 198 ? -13.611 -16.706 45.044 1.00 96.94 198 ASN A O 1
ATOM 1599 N N . GLU A 1 199 ? -15.455 -15.875 44.053 1.00 97.62 199 GLU A N 1
ATOM 1600 C CA . GLU A 1 199 ? -15.203 -16.415 42.717 1.00 97.62 199 GLU A CA 1
ATOM 1601 C C . GLU A 1 199 ? -14.277 -15.546 41.860 1.00 97.62 199 GLU A C 1
ATOM 1603 O O . GLU A 1 199 ? -13.980 -15.925 40.727 1.00 97.62 199 GLU A O 1
ATOM 1608 N N . ARG A 1 200 ? -13.857 -14.368 42.354 1.00 98.19 200 ARG A N 1
ATOM 1609 C CA . ARG A 1 200 ? -13.129 -13.350 41.574 1.00 98.19 200 ARG A CA 1
ATOM 1610 C C . ARG A 1 200 ? -13.773 -13.145 40.204 1.00 98.19 200 ARG A C 1
ATOM 1612 O O . ARG A 1 200 ? -13.108 -13.156 39.166 1.00 98.19 200 ARG A O 1
ATOM 1619 N N . ARG A 1 201 ? -15.096 -12.953 40.203 1.00 98.44 201 ARG A N 1
ATOM 1620 C CA . ARG A 1 201 ? -15.896 -12.909 38.978 1.00 98.44 201 ARG A CA 1
ATOM 1621 C C . ARG A 1 201 ? -16.767 -11.665 38.896 1.00 98.44 201 ARG A C 1
ATOM 1623 O O . ARG A 1 201 ? -17.540 -11.377 39.806 1.00 98.44 201 ARG A O 1
ATOM 1630 N N . LEU A 1 202 ? -16.714 -10.993 37.748 1.00 98.69 202 LEU A N 1
ATOM 1631 C CA . LEU A 1 202 ? -17.665 -9.958 37.344 1.00 98.69 202 LEU A CA 1
ATOM 1632 C C . LEU A 1 202 ? -18.494 -10.473 36.167 1.00 98.69 202 LEU A C 1
ATOM 1634 O O . LEU A 1 202 ? -17.944 -10.957 35.186 1.00 98.69 202 LEU A O 1
ATOM 1638 N N . THR A 1 203 ? -19.819 -10.364 36.242 1.00 98.31 203 THR A N 1
ATOM 1639 C CA . THR A 1 203 ? -20.744 -10.761 35.172 1.00 98.31 203 THR A CA 1
ATOM 1640 C C . THR A 1 203 ? -21.614 -9.585 34.744 1.00 98.31 203 THR A C 1
ATOM 1642 O O . THR A 1 203 ? -22.288 -8.971 35.570 1.00 98.31 203 THR A O 1
ATOM 1645 N N . LEU A 1 204 ? -21.637 -9.298 33.442 1.00 96.38 204 LEU A N 1
ATOM 1646 C CA . LEU A 1 204 ? -22.558 -8.341 32.833 1.00 96.38 204 LEU A CA 1
ATOM 1647 C C . LEU A 1 204 ? -23.884 -9.034 32.528 1.00 96.38 204 LEU A C 1
ATOM 1649 O O . LEU A 1 204 ? -23.908 -10.047 31.829 1.00 96.38 204 LEU A O 1
ATOM 1653 N N . ILE A 1 205 ? -24.986 -8.490 33.031 1.00 94.25 205 ILE A N 1
ATOM 1654 C CA . ILE A 1 205 ? -26.328 -9.056 32.906 1.00 94.25 205 ILE A CA 1
ATOM 1655 C C . ILE A 1 205 ? -27.236 -8.042 32.208 1.00 94.25 205 ILE A C 1
ATOM 1657 O O . ILE A 1 205 ? -27.213 -6.850 32.506 1.00 94.25 205 ILE A O 1
ATOM 1661 N N . SER A 1 206 ? -28.047 -8.531 31.272 1.00 90.88 206 SER A N 1
ATOM 1662 C CA . SER A 1 206 ? -29.133 -7.759 30.670 1.00 90.88 206 SER A CA 1
ATOM 1663 C C . SER A 1 206 ? -30.401 -8.601 30.638 1.00 90.88 206 SER A C 1
ATOM 1665 O O . SER A 1 206 ? -30.376 -9.759 30.206 1.00 90.88 206 SER A O 1
ATOM 1667 N N . LYS A 1 207 ? -31.504 -8.050 31.153 1.00 86.88 207 LYS A N 1
ATOM 1668 C CA . LYS A 1 207 ? -32.817 -8.703 31.276 1.00 86.88 207 LYS A CA 1
ATOM 1669 C C . LYS A 1 207 ? -32.722 -10.094 31.916 1.00 86.88 207 LYS A C 1
ATOM 1671 O O . LYS A 1 207 ? -33.342 -11.053 31.457 1.00 86.88 207 LYS A O 1
ATOM 1676 N N . GLY A 1 208 ? -31.888 -10.215 32.951 1.00 86.81 208 GLY A N 1
ATOM 1677 C CA . GLY A 1 208 ? -31.667 -11.459 33.697 1.00 86.81 208 GLY A CA 1
ATOM 1678 C C . GLY A 1 208 ? -30.785 -12.507 33.005 1.00 86.81 208 GLY A C 1
ATOM 1679 O O . GLY A 1 208 ? -30.599 -13.587 33.560 1.00 86.81 208 GLY A O 1
ATOM 1680 N N . LYS A 1 209 ? -30.218 -12.222 31.825 1.00 86.69 209 LYS A N 1
ATOM 1681 C CA . LYS A 1 209 ? -29.296 -13.127 31.119 1.00 86.69 209 LYS A CA 1
ATOM 1682 C C . LYS A 1 209 ? -27.857 -12.638 31.221 1.00 86.69 209 LYS A C 1
ATOM 1684 O O . LYS A 1 209 ? -27.582 -11.472 30.943 1.00 86.69 209 LYS A O 1
ATOM 1689 N N . ALA A 1 210 ? -26.940 -13.545 31.555 1.00 90.81 210 ALA A N 1
ATOM 1690 C CA . ALA A 1 210 ? -25.508 -13.272 31.502 1.00 90.81 210 ALA A CA 1
ATOM 1691 C C . ALA A 1 210 ? -25.066 -13.022 30.048 1.00 90.81 210 ALA A C 1
ATOM 1693 O O . ALA A 1 210 ? -25.394 -13.792 29.141 1.00 90.81 210 ALA A O 1
ATOM 1694 N N . LEU A 1 211 ? -24.353 -11.918 29.832 1.00 89.44 211 LEU A N 1
ATOM 1695 C CA . LEU A 1 211 ? -23.807 -11.511 28.539 1.00 89.44 211 LEU A CA 1
ATOM 1696 C C . LEU A 1 211 ? -22.325 -11.837 28.430 1.00 89.44 211 LEU A C 1
ATOM 1698 O O . LEU A 1 211 ? -21.905 -12.410 27.427 1.00 89.44 211 LEU A O 1
ATOM 1702 N N . LYS A 1 212 ? -21.560 -11.451 29.452 1.00 92.19 212 LYS A N 1
ATOM 1703 C CA . LYS A 1 212 ? -20.110 -11.611 29.551 1.00 92.19 212 LYS A CA 1
ATOM 1704 C C . LYS A 1 212 ? -19.710 -11.823 31.001 1.00 92.19 212 LYS A C 1
ATOM 1706 O O . LYS A 1 212 ? -20.413 -11.379 31.910 1.00 92.19 212 LYS A O 1
ATOM 1711 N N . THR A 1 213 ? -18.570 -12.473 31.179 1.00 96.69 213 THR A N 1
ATOM 1712 C CA . THR A 1 213 ? -17.974 -12.772 32.473 1.00 96.69 213 THR A CA 1
ATOM 1713 C C . THR A 1 213 ? -16.479 -12.504 32.390 1.00 96.69 213 THR A C 1
ATOM 1715 O O . THR A 1 213 ? -15.850 -12.947 31.432 1.00 96.69 213 THR A O 1
ATOM 1718 N N . TYR A 1 214 ? -15.937 -11.819 33.392 1.00 97.94 214 TYR A N 1
ATOM 1719 C CA . TYR A 1 214 ? -14.526 -11.454 33.499 1.00 97.94 214 TYR A CA 1
ATOM 1720 C C . TYR A 1 214 ? -13.961 -11.935 34.833 1.00 97.94 214 TYR A C 1
ATOM 1722 O O . TYR A 1 214 ? -14.686 -11.988 35.838 1.00 97.94 214 TYR A O 1
ATOM 1730 N N . LYS A 1 215 ? -12.671 -12.273 34.836 1.00 98.06 215 LYS A N 1
ATOM 1731 C CA . LYS A 1 215 ? -11.914 -12.444 36.078 1.00 98.06 215 LYS A CA 1
ATOM 1732 C C . LYS A 1 215 ? -11.556 -11.065 36.621 1.00 98.06 215 LYS A C 1
ATOM 1734 O O . LYS A 1 215 ? -11.345 -10.139 35.849 1.00 98.06 215 LYS A O 1
ATOM 1739 N N . ILE A 1 216 ? -11.498 -10.920 37.938 1.00 98.56 216 ILE A N 1
ATOM 1740 C CA . ILE A 1 216 ? -11.214 -9.628 38.573 1.00 98.56 216 ILE A CA 1
ATOM 1741 C C . ILE A 1 216 ? -10.176 -9.758 39.676 1.00 98.56 216 ILE A C 1
ATOM 1743 O O . ILE A 1 216 ? -10.059 -10.807 40.300 1.00 98.56 216 ILE A O 1
ATOM 1747 N N . ALA A 1 217 ? -9.483 -8.655 39.950 1.00 98.12 217 ALA A N 1
ATOM 1748 C CA . ALA A 1 217 ? -8.753 -8.471 41.200 1.00 98.12 217 ALA A CA 1
ATOM 1749 C C . ALA A 1 217 ? -9.504 -7.480 42.096 1.00 98.12 217 ALA A C 1
ATOM 1751 O O . ALA A 1 217 ? -10.071 -6.488 41.624 1.00 98.12 217 ALA A O 1
ATOM 1752 N N . LEU A 1 218 ? -9.513 -7.758 43.393 1.00 98.50 218 LEU A N 1
ATOM 1753 C CA . LEU A 1 218 ? -10.242 -7.006 44.407 1.00 98.50 218 LEU A CA 1
ATOM 1754 C C . LEU A 1 218 ? -9.289 -6.213 45.304 1.00 98.50 218 LEU A C 1
ATOM 1756 O O . LEU A 1 218 ? -8.088 -6.086 45.044 1.00 98.50 218 LEU A O 1
ATOM 1760 N N . GLY A 1 219 ? -9.854 -5.638 46.363 1.00 97.38 219 GLY A N 1
ATOM 1761 C CA . GLY A 1 219 ? -9.082 -5.085 47.458 1.00 97.38 219 GLY A CA 1
ATOM 1762 C C . GLY A 1 219 ? -8.220 -6.146 48.147 1.00 97.38 219 GLY A C 1
ATOM 1763 O O . GLY A 1 219 ? -8.656 -7.283 48.291 1.00 97.38 219 GLY A O 1
ATOM 1764 N N . GLY A 1 220 ? -7.013 -5.772 48.581 1.00 96.00 220 GLY A N 1
ATOM 1765 C CA . GLY A 1 220 ? -6.038 -6.706 49.167 1.00 96.00 220 GLY A CA 1
ATOM 1766 C C . GLY A 1 220 ? -6.448 -7.378 50.488 1.00 96.00 220 GLY A C 1
ATOM 1767 O O . GLY A 1 220 ? -5.750 -8.280 50.939 1.00 96.00 220 GLY A O 1
ATOM 1768 N N . ASP A 1 221 ? -7.557 -6.960 51.101 1.00 95.81 221 ASP A N 1
ATOM 1769 C CA . ASP A 1 221 ? -8.256 -7.704 52.158 1.00 95.81 221 ASP A CA 1
ATOM 1770 C C . ASP A 1 221 ? -9.712 -7.905 51.706 1.00 95.81 221 ASP A C 1
ATOM 1772 O O . ASP A 1 221 ? -10.587 -7.125 52.078 1.00 95.81 221 ASP A O 1
ATOM 1776 N N . PRO A 1 222 ? -10.000 -8.859 50.805 1.00 92.12 222 PRO A N 1
ATOM 1777 C CA . PRO A 1 222 ? -11.300 -8.933 50.153 1.00 92.12 222 PRO A CA 1
ATOM 1778 C C . PRO A 1 222 ? -12.381 -9.526 51.059 1.00 92.12 222 PRO A C 1
ATOM 1780 O O . PRO A 1 222 ? -13.548 -9.461 50.693 1.00 92.12 222 PRO A O 1
ATOM 1783 N N . ASP A 1 223 ? -12.063 -10.090 52.222 1.00 95.00 223 ASP A N 1
ATOM 1784 C CA . ASP A 1 223 ? -13.045 -10.833 53.011 1.00 95.00 223 ASP A CA 1
ATOM 1785 C C . ASP A 1 223 ? -14.004 -9.902 53.764 1.00 95.00 223 ASP A C 1
ATOM 1787 O O . ASP A 1 223 ? -13.601 -9.041 54.549 1.00 95.00 223 ASP A O 1
ATOM 1791 N N . GLY A 1 224 ? -15.307 -10.090 53.553 1.00 96.00 224 GLY A N 1
ATOM 1792 C CA . GLY A 1 224 ? -16.361 -9.290 54.180 1.00 96.00 224 GLY A CA 1
ATOM 1793 C C . GLY A 1 224 ? -16.504 -7.863 53.623 1.00 96.00 224 GLY A C 1
ATOM 1794 O O . GLY A 1 224 ? -15.731 -7.414 52.770 1.00 96.00 224 GLY A O 1
ATOM 1795 N N . PRO A 1 225 ? -17.526 -7.117 54.078 1.00 96.88 225 PRO A N 1
ATOM 1796 C CA . PRO A 1 225 ? -17.819 -5.789 53.559 1.00 96.88 225 PRO A CA 1
ATOM 1797 C C . PRO A 1 225 ? -16.780 -4.763 54.007 1.00 96.88 225 PRO A C 1
ATOM 1799 O O . PRO A 1 225 ? -16.291 -4.808 55.132 1.00 96.88 225 PRO A O 1
ATOM 1802 N N . LYS A 1 226 ? -16.546 -3.753 53.167 1.00 97.88 226 LYS A N 1
ATOM 1803 C CA . LYS A 1 226 ? -15.819 -2.539 53.551 1.00 97.88 226 LYS A CA 1
ATOM 1804 C C . LYS A 1 226 ? -16.463 -1.862 54.767 1.00 97.88 226 LYS A C 1
ATOM 1806 O O . LYS A 1 226 ? -17.678 -1.632 54.797 1.00 97.88 226 LYS A O 1
ATOM 1811 N N . GLU A 1 227 ? -15.646 -1.527 55.760 1.00 96.81 227 GLU A N 1
ATOM 1812 C CA . GLU A 1 227 ?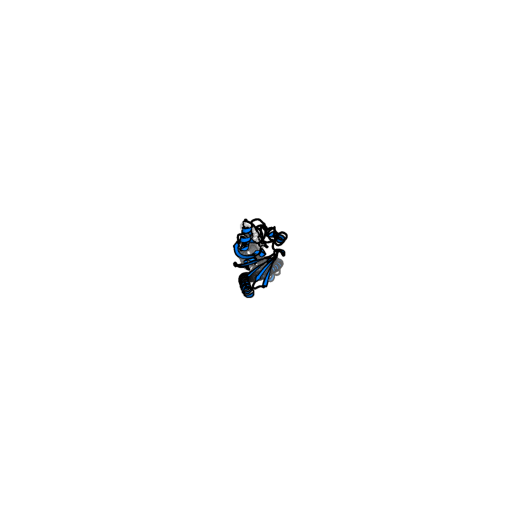 -16.078 -0.952 57.038 1.00 96.81 227 GLU A CA 1
ATOM 1813 C C . GLU A 1 227 ? -15.488 0.435 57.290 1.00 96.81 227 GLU A C 1
ATOM 1815 O O . GLU A 1 227 ? -16.149 1.282 57.897 1.00 96.81 227 GLU A O 1
ATOM 1820 N N . ARG A 1 228 ? -14.252 0.677 56.830 1.00 97.12 228 ARG A N 1
ATOM 1821 C CA . ARG A 1 228 ? -13.545 1.946 57.028 1.00 97.12 228 ARG A CA 1
ATOM 1822 C C . ARG A 1 228 ? -12.627 2.305 55.865 1.00 97.12 228 ARG A C 1
ATOM 1824 O O . ARG A 1 228 ? -12.158 1.463 55.107 1.00 97.12 228 ARG A O 1
ATOM 1831 N N . GLN A 1 229 ? -12.297 3.582 55.750 1.00 97.62 229 GLN A N 1
ATOM 1832 C CA . GLN A 1 229 ? -11.266 4.035 54.828 1.00 97.62 229 GLN A CA 1
ATOM 1833 C C . GLN A 1 229 ? -9.923 3.358 55.149 1.00 97.62 229 GLN A C 1
ATOM 1835 O O . GLN A 1 229 ? -9.476 3.368 56.294 1.00 97.62 229 GLN A O 1
ATOM 1840 N N . GLY A 1 230 ? -9.276 2.797 54.125 1.00 96.75 230 GLY A N 1
ATOM 1841 C CA . GLY A 1 230 ? -7.955 2.174 54.251 1.00 96.75 230 GLY A CA 1
ATOM 1842 C C . GLY A 1 230 ? -7.943 0.718 54.726 1.00 96.75 230 GLY A C 1
ATOM 1843 O O . GLY A 1 230 ? -6.861 0.170 54.880 1.00 96.75 230 GLY A O 1
ATOM 1844 N N . ASP A 1 231 ? -9.098 0.072 54.907 1.00 97.31 231 ASP A N 1
ATOM 1845 C CA . ASP A 1 231 ? -9.176 -1.364 55.243 1.00 97.31 231 ASP A CA 1
ATOM 1846 C C . ASP A 1 231 ? -8.905 -2.312 54.062 1.00 97.31 231 ASP A C 1
ATOM 1848 O O . ASP A 1 231 ? -8.985 -3.517 54.228 1.00 97.31 231 ASP A O 1
ATOM 1852 N N . ASN A 1 232 ? -8.625 -1.779 52.867 1.00 97.06 232 ASN A N 1
ATOM 1853 C CA . ASN A 1 232 ? -8.412 -2.532 51.626 1.00 97.06 232 ASN A CA 1
ATOM 1854 C C . ASN A 1 232 ? -9.523 -3.531 51.260 1.00 97.06 232 ASN A C 1
ATOM 1856 O O . ASN A 1 232 ? -9.293 -4.393 50.420 1.00 97.06 232 ASN A O 1
ATOM 1860 N N . LYS A 1 233 ? -10.734 -3.375 51.805 1.00 98.12 233 LYS A N 1
ATOM 1861 C CA . LYS A 1 233 ? -11.900 -4.193 51.453 1.00 98.12 233 LYS A CA 1
ATOM 1862 C C . LYS A 1 233 ? -12.638 -3.622 50.255 1.00 98.12 233 LYS A C 1
ATOM 1864 O O . LYS A 1 233 ? -12.864 -2.406 50.176 1.00 98.12 233 LYS A O 1
ATOM 1869 N N . THR A 1 234 ? -13.059 -4.506 49.352 1.00 98.44 234 THR A N 1
ATOM 1870 C CA . THR A 1 234 ? -14.097 -4.215 48.352 1.00 98.44 234 THR A CA 1
ATOM 1871 C C . THR A 1 234 ? -15.470 -4.318 49.029 1.00 98.44 234 THR A C 1
ATOM 1873 O O . THR A 1 234 ? -15.729 -5.302 49.731 1.00 98.44 234 THR A O 1
ATOM 1876 N N . PRO A 1 235 ? -16.353 -3.314 48.875 1.00 98.44 235 PRO A N 1
ATOM 1877 C CA . PRO A 1 235 ? -17.634 -3.285 49.574 1.00 98.44 235 PRO A CA 1
ATOM 1878 C C . PRO A 1 235 ? -18.581 -4.411 49.143 1.00 98.44 235 PRO A C 1
ATOM 1880 O O . PRO A 1 235 ? -18.447 -4.957 48.056 1.00 98.44 235 PRO A O 1
ATOM 1883 N N . GLU A 1 236 ? -19.573 -4.722 49.979 1.00 98.44 236 GLU A N 1
ATOM 1884 C CA . GLU A 1 236 ? -20.650 -5.670 49.662 1.00 98.44 236 GLU A CA 1
ATOM 1885 C C . GLU A 1 236 ? -22.004 -4.979 49.817 1.00 98.44 236 GLU A C 1
ATOM 1887 O O . GLU A 1 236 ? -22.292 -4.349 50.841 1.00 98.44 236 GLU A O 1
ATOM 1892 N N . GLY A 1 237 ? -22.853 -5.108 48.802 1.00 98.06 237 GLY A N 1
ATOM 1893 C CA . GLY A 1 237 ? -24.140 -4.436 48.736 1.00 98.06 237 GLY A CA 1
ATOM 1894 C C . GLY A 1 237 ? -24.568 -4.124 47.308 1.00 98.06 237 GLY A C 1
ATOM 1895 O O . GLY A 1 237 ? -24.053 -4.677 46.339 1.00 98.06 237 GLY A O 1
ATOM 1896 N N . THR A 1 238 ? -25.537 -3.222 47.186 1.00 98.50 238 THR A N 1
ATOM 1897 C CA . THR A 1 238 ? -26.057 -2.757 45.898 1.00 98.50 238 THR A CA 1
ATOM 1898 C C . THR A 1 238 ? -25.702 -1.288 45.710 1.00 98.50 238 THR A C 1
ATOM 1900 O O . THR A 1 238 ? -25.938 -0.466 46.600 1.00 98.50 238 THR A O 1
ATOM 1903 N N . TYR A 1 239 ? -25.144 -0.982 44.546 1.00 98.62 239 TYR A N 1
ATOM 1904 C CA . TYR A 1 239 ? -24.678 0.332 44.113 1.00 98.62 239 TYR A CA 1
ATOM 1905 C C . TYR A 1 239 ? -25.160 0.600 42.684 1.00 98.62 239 TYR A C 1
ATOM 1907 O O . TYR A 1 239 ? -25.808 -0.249 42.071 1.00 98.62 239 TYR A O 1
ATOM 1915 N N . VAL A 1 240 ? -24.830 1.767 42.140 1.00 98.38 240 VAL A N 1
ATOM 1916 C CA . VAL A 1 240 ? -25.008 2.081 40.717 1.00 98.38 240 VAL A CA 1
ATOM 1917 C C . VAL A 1 240 ? -23.733 2.674 40.138 1.00 98.38 240 VAL A C 1
ATOM 1919 O O . VAL A 1 240 ? -22.978 3.311 40.870 1.00 98.38 240 VAL A O 1
ATOM 1922 N N . ILE A 1 241 ? -23.507 2.507 38.833 1.00 98.25 241 ILE A N 1
ATOM 1923 C CA . ILE A 1 241 ? -22.511 3.321 38.120 1.00 98.25 241 ILE A CA 1
ATOM 1924 C C . ILE A 1 241 ? -23.052 4.748 38.025 1.00 98.25 241 ILE A C 1
ATOM 1926 O O . ILE A 1 241 ? -24.060 4.973 37.353 1.00 98.25 241 ILE A O 1
ATOM 1930 N N . ASP A 1 242 ? -22.393 5.710 38.662 1.00 97.56 242 ASP A N 1
ATOM 1931 C CA . ASP A 1 242 ? -22.844 7.109 38.676 1.00 97.56 242 ASP A CA 1
ATOM 1932 C C . ASP A 1 242 ? -21.991 8.036 37.793 1.00 97.56 242 ASP A C 1
ATOM 1934 O O . ASP A 1 242 ? -22.489 9.053 37.308 1.00 97.56 242 ASP A O 1
ATOM 1938 N N . SER A 1 243 ? -20.736 7.677 37.515 1.00 96.88 243 SER A N 1
ATOM 1939 C CA . SER A 1 243 ? -19.810 8.508 36.746 1.00 96.88 243 SER A CA 1
ATOM 1940 C C . SER A 1 243 ? -18.662 7.701 36.132 1.00 96.88 243 SER A C 1
ATOM 1942 O O . SER A 1 243 ? -18.434 6.534 36.457 1.00 96.88 243 SER A O 1
ATOM 1944 N N . ARG A 1 244 ? -17.960 8.321 35.173 1.00 96.31 244 ARG A N 1
ATOM 1945 C CA . ARG A 1 244 ? -16.911 7.689 34.359 1.00 96.31 244 ARG A CA 1
ATOM 1946 C C . ARG A 1 244 ? -15.755 8.641 34.149 1.00 96.31 244 ARG A C 1
ATOM 1948 O O . ARG A 1 244 ? -15.971 9.829 33.918 1.00 96.31 244 ARG A O 1
ATOM 1955 N N . ASN A 1 245 ? -14.546 8.100 34.135 1.00 96.06 245 ASN A N 1
ATOM 1956 C CA . ASN A 1 245 ? -13.341 8.847 33.825 1.00 96.06 245 ASN A CA 1
ATOM 1957 C C . ASN A 1 245 ? -12.496 8.087 32.795 1.00 96.06 245 ASN A C 1
ATOM 1959 O O . ASN A 1 245 ? -11.887 7.066 33.111 1.00 96.06 245 ASN A O 1
ATOM 1963 N N . ARG A 1 246 ? -12.473 8.613 31.565 1.00 93.94 246 ARG A N 1
ATOM 1964 C CA . ARG A 1 246 ? -11.666 8.105 30.440 1.00 93.94 246 ARG A CA 1
ATOM 1965 C C . ARG A 1 246 ? -10.224 8.627 30.439 1.00 93.94 246 ARG A C 1
ATOM 1967 O O . ARG A 1 246 ? -9.412 8.134 29.677 1.00 93.94 246 ARG A O 1
ATOM 1974 N N . ASN A 1 247 ? -9.917 9.608 31.289 1.00 92.44 247 ASN A N 1
ATOM 1975 C CA . ASN A 1 247 ? -8.580 10.177 31.478 1.00 92.44 247 ASN A CA 1
ATOM 1976 C C . ASN A 1 247 ? -8.047 9.810 32.873 1.00 92.44 247 ASN A C 1
ATOM 1978 O O . ASN A 1 247 ? -7.489 10.645 33.588 1.00 92.44 247 ASN A O 1
ATOM 1982 N N . SER A 1 248 ? -8.317 8.583 33.313 1.00 93.75 248 SER A N 1
ATOM 1983 C CA . SER A 1 248 ? -7.923 8.111 34.636 1.00 93.75 248 SER A CA 1
ATOM 1984 C C . SER A 1 248 ? -6.408 7.856 34.702 1.00 93.75 248 SER A C 1
ATOM 1986 O O . SER A 1 248 ? -5.712 7.774 33.691 1.00 93.75 248 SER A O 1
ATOM 1988 N N . SER A 1 249 ? -5.864 7.742 35.919 1.00 94.12 249 SER A N 1
ATOM 1989 C CA . SER A 1 249 ? -4.499 7.214 36.125 1.00 94.12 249 SER A CA 1
ATOM 1990 C C . SER A 1 249 ? -4.395 5.706 35.824 1.00 94.12 249 SER A C 1
ATOM 1992 O O . SER A 1 249 ? -3.302 5.137 35.826 1.00 94.12 249 SER A O 1
ATOM 1994 N N . TYR A 1 250 ? -5.544 5.084 35.578 1.00 95.25 250 TYR A N 1
ATOM 1995 C CA . TYR A 1 250 ? -5.743 3.767 34.987 1.00 95.25 250 TYR A CA 1
ATOM 1996 C C . TYR A 1 250 ? -6.363 3.956 33.599 1.00 95.25 250 TYR A C 1
ATOM 1998 O O . TYR A 1 250 ? -6.882 5.038 33.324 1.00 95.25 250 TYR A O 1
ATOM 2006 N N . HIS A 1 251 ? -6.361 2.924 32.756 1.00 95.12 251 HIS A N 1
ATOM 2007 C CA . HIS A 1 251 ? -6.846 3.031 31.373 1.00 95.12 251 HIS A CA 1
ATOM 2008 C C . HIS A 1 251 ? -8.236 3.679 31.266 1.00 95.12 251 HIS A C 1
ATOM 2010 O O . HIS A 1 251 ? -8.424 4.705 30.615 1.00 95.12 251 HIS A O 1
ATOM 2016 N N . LEU A 1 252 ? -9.206 3.138 32.007 1.00 96.25 252 LEU A N 1
ATOM 2017 C CA . LEU A 1 252 ? -10.544 3.700 32.190 1.00 96.25 252 LEU A CA 1
ATOM 2018 C C . LEU A 1 252 ? -11.028 3.368 33.601 1.00 96.25 252 LEU A C 1
ATOM 2020 O O . LEU A 1 252 ? -10.658 2.333 34.154 1.00 96.25 252 LEU A O 1
ATOM 2024 N N . SER A 1 253 ? -11.860 4.224 34.197 1.00 97.44 253 SER A N 1
ATOM 2025 C CA . SER A 1 253 ? -12.519 3.908 35.470 1.00 97.44 253 SER A CA 1
ATOM 2026 C C . SER A 1 253 ? -13.988 4.325 35.512 1.00 97.44 253 SER A C 1
ATOM 2028 O O . SER A 1 253 ? -14.336 5.435 35.103 1.00 97.44 253 SER A O 1
ATOM 2030 N N . LEU A 1 254 ? -14.825 3.455 36.072 1.00 98.38 254 LEU A N 1
ATOM 2031 C CA . LEU A 1 254 ? -16.247 3.648 36.346 1.00 98.38 254 LEU A CA 1
ATOM 2032 C C . LEU A 1 254 ? -16.438 3.748 37.862 1.00 98.38 254 LEU A C 1
ATOM 2034 O O . LEU A 1 254 ? -16.108 2.801 38.572 1.00 98.38 254 LEU A O 1
ATOM 2038 N N . HIS A 1 255 ? -16.943 4.871 38.365 1.00 98.44 255 HIS A N 1
ATOM 2039 C CA . HIS A 1 255 ? -17.219 5.043 39.795 1.00 98.44 255 HIS A CA 1
ATOM 2040 C C . HIS A 1 255 ? -18.557 4.379 40.150 1.00 98.44 255 HIS A C 1
ATOM 2042 O O . HIS A 1 255 ? -19.539 4.512 39.409 1.00 98.44 255 HIS A O 1
ATOM 2048 N N . ILE A 1 256 ? -18.595 3.664 41.278 1.00 98.56 256 ILE A N 1
ATOM 2049 C CA . ILE A 1 256 ? -19.835 3.125 41.847 1.00 98.56 256 ILE A CA 1
ATOM 2050 C C . ILE A 1 256 ? -20.276 3.973 43.037 1.00 98.56 256 ILE A C 1
ATOM 2052 O O . ILE A 1 256 ? -19.446 4.481 43.782 1.00 98.56 256 ILE A O 1
ATOM 2056 N N . SER A 1 257 ? -21.580 4.035 43.290 1.00 98.38 257 SER A N 1
ATOM 2057 C CA . SER A 1 257 ? -22.199 4.876 44.325 1.00 98.38 257 SER A CA 1
ATOM 2058 C C . SER A 1 257 ? -21.945 4.437 45.788 1.00 98.38 257 SER A C 1
ATOM 2060 O O . SER A 1 257 ? -22.833 4.551 46.641 1.00 98.38 257 SER A O 1
ATOM 2062 N N . TYR A 1 258 ? -20.780 3.861 46.089 1.00 98.25 258 TYR A N 1
ATOM 2063 C CA . TYR A 1 258 ? -20.314 3.593 47.447 1.00 98.25 258 TYR A CA 1
ATOM 2064 C C . TYR A 1 258 ? -19.855 4.905 48.115 1.00 98.25 258 TYR A C 1
ATOM 2066 O O . TYR A 1 258 ? -19.174 5.703 47.473 1.00 98.25 258 TYR A O 1
ATOM 2074 N N . PRO A 1 259 ? -20.136 5.128 49.413 1.00 98.25 259 PRO A N 1
ATOM 2075 C CA . PRO A 1 259 ? -20.898 4.266 50.320 1.00 98.25 259 PRO A CA 1
ATOM 2076 C C . PRO A 1 259 ? -22.414 4.445 50.172 1.00 98.25 259 PRO A C 1
ATOM 2078 O O . PRO A 1 259 ? -22.898 5.560 49.980 1.00 98.25 259 PRO A O 1
ATOM 2081 N N . ASN A 1 260 ? -23.193 3.375 50.360 1.00 97.31 260 ASN A N 1
ATOM 2082 C CA . ASN A 1 260 ? -24.654 3.463 50.474 1.00 97.31 260 ASN A CA 1
ATOM 2083 C C . ASN A 1 260 ? -25.097 3.735 51.932 1.00 97.31 260 ASN A C 1
ATOM 2085 O O . ASN A 1 260 ? -24.284 3.966 52.830 1.00 97.31 260 ASN A O 1
ATOM 2089 N N . GLU A 1 261 ? -26.406 3.755 52.202 1.00 97.19 261 GLU A N 1
ATOM 2090 C CA . GLU A 1 261 ? -26.919 4.029 53.553 1.00 97.19 261 GLU A CA 1
ATOM 2091 C C . GLU A 1 261 ? -26.482 2.982 54.592 1.00 97.19 261 GLU A C 1
ATOM 2093 O O . GLU A 1 261 ? -26.149 3.352 55.721 1.00 97.19 261 GLU A O 1
ATOM 2098 N N . LYS A 1 262 ? -26.442 1.695 54.222 1.00 97.44 262 LYS A N 1
ATOM 2099 C CA . LYS A 1 262 ? -26.004 0.612 55.117 1.00 97.44 262 LYS A CA 1
ATOM 2100 C C . LYS A 1 262 ? -24.521 0.756 55.451 1.00 97.44 262 LYS A C 1
ATOM 2102 O O . LYS A 1 262 ? -24.162 0.669 56.624 1.00 97.44 262 LYS A O 1
ATOM 2107 N N . ASP A 1 263 ? -23.695 1.067 54.453 1.00 98.25 263 ASP A N 1
ATOM 2108 C CA . ASP A 1 263 ? -22.260 1.326 54.631 1.00 98.25 263 ASP A CA 1
ATOM 2109 C C . ASP A 1 263 ? -22.021 2.502 55.581 1.00 98.25 263 ASP A C 1
ATOM 2111 O O . ASP A 1 263 ? -21.268 2.397 56.549 1.00 98.25 263 ASP A O 1
ATOM 2115 N N . ARG A 1 264 ? -22.739 3.614 55.367 1.00 98.00 264 ARG A N 1
ATOM 2116 C CA . ARG A 1 264 ? -22.654 4.793 56.238 1.00 98.00 264 ARG A CA 1
ATOM 2117 C C . ARG A 1 264 ? -23.107 4.493 57.666 1.00 98.00 264 ARG A C 1
ATOM 2119 O O . ARG A 1 264 ? -22.493 5.005 58.597 1.00 98.00 264 ARG A O 1
ATOM 2126 N N . LYS A 1 265 ? -24.166 3.699 57.866 1.00 97.81 265 LYS A N 1
ATOM 2127 C CA . LYS A 1 265 ? -24.627 3.297 59.209 1.00 97.81 265 LYS A CA 1
ATOM 2128 C C . LYS A 1 265 ? -23.586 2.436 59.926 1.00 97.81 265 LYS A C 1
ATOM 2130 O O . LYS A 1 265 ? -23.279 2.721 61.080 1.00 97.81 265 LYS A O 1
ATOM 2135 N N . ARG A 1 266 ? -23.013 1.445 59.236 1.00 96.88 266 ARG A N 1
ATOM 2136 C CA . ARG A 1 266 ? -21.943 0.582 59.762 1.00 96.88 266 ARG A CA 1
ATOM 2137 C C . ARG A 1 266 ? -20.718 1.397 60.182 1.00 96.88 266 ARG A C 1
ATOM 2139 O O . ARG A 1 266 ? -20.293 1.295 61.327 1.00 96.88 266 ARG A O 1
ATOM 2146 N N . ALA A 1 267 ? -20.219 2.274 59.312 1.00 97.75 267 ALA A N 1
ATOM 2147 C CA . ALA A 1 267 ? -19.065 3.115 59.628 1.00 97.75 267 ALA A CA 1
ATOM 2148 C C . ALA A 1 267 ? -19.335 4.081 60.801 1.00 97.75 267 ALA A C 1
ATOM 2150 O O . ALA A 1 267 ? -18.493 4.232 61.686 1.00 97.75 267 ALA A O 1
ATOM 2151 N N . ARG A 1 268 ? -20.541 4.670 60.882 1.00 97.62 268 ARG A N 1
ATOM 2152 C CA . ARG A 1 268 ? -20.947 5.511 62.026 1.00 97.62 268 ARG A CA 1
ATOM 2153 C C . ARG A 1 268 ? -20.969 4.742 63.344 1.00 97.62 268 ARG A C 1
ATOM 2155 O O . ARG A 1 268 ? -20.504 5.278 64.342 1.00 97.62 268 ARG A O 1
ATOM 2162 N N . ALA A 1 269 ? -21.488 3.513 63.353 1.00 97.50 269 ALA A N 1
ATOM 2163 C CA . ALA A 1 269 ? -21.513 2.673 64.553 1.00 97.50 269 ALA A CA 1
ATOM 2164 C C . ALA A 1 269 ? -20.099 2.336 65.060 1.00 97.50 269 ALA A C 1
ATOM 2166 O O . ALA A 1 269 ? -19.898 2.171 66.258 1.00 97.50 269 ALA A O 1
ATOM 2167 N N . LEU A 1 270 ? -19.123 2.287 64.151 1.00 96.81 270 LEU A N 1
ATOM 2168 C CA . LEU A 1 270 ? -17.709 2.067 64.455 1.00 96.81 270 LEU A CA 1
ATOM 2169 C C . LEU A 1 270 ? -16.932 3.363 64.757 1.00 96.81 270 LEU A C 1
ATOM 2171 O O . LEU A 1 270 ? -15.757 3.290 65.106 1.00 96.81 270 LEU A O 1
ATOM 2175 N N . GLY A 1 271 ? -17.544 4.544 64.609 1.00 97.75 271 GLY A N 1
ATOM 2176 C CA . GLY A 1 271 ? -16.869 5.833 64.797 1.00 97.75 271 GLY A CA 1
ATOM 2177 C C . GLY A 1 271 ? -15.795 6.144 63.744 1.00 97.75 271 GLY A C 1
ATOM 2178 O O . GLY A 1 271 ? -14.853 6.877 64.030 1.00 97.75 271 GLY A O 1
ATOM 2179 N N . VAL A 1 272 ? -15.911 5.584 62.535 1.00 98.12 272 VAL A N 1
ATOM 2180 C CA . VAL A 1 272 ? -14.914 5.701 61.453 1.00 98.12 272 VAL A CA 1
ATOM 2181 C C . VAL A 1 272 ? -15.514 6.295 60.176 1.00 98.12 272 VAL A C 1
ATOM 2183 O O . VAL A 1 272 ? -16.727 6.290 59.968 1.00 98.12 272 VAL A O 1
ATOM 2186 N N . SER A 1 273 ? -14.652 6.799 59.288 1.00 97.62 273 SER A N 1
ATOM 2187 C CA . SER A 1 273 ? -15.050 7.173 57.926 1.00 97.62 273 SER A CA 1
ATOM 2188 C C . SER A 1 273 ? -15.190 5.914 57.061 1.00 97.62 273 SER A C 1
ATOM 2190 O O . SER A 1 273 ? -14.248 5.120 57.046 1.00 97.62 273 SER A O 1
ATOM 2192 N N . PRO A 1 274 ? -16.283 5.731 56.291 1.00 96.75 274 PRO A N 1
ATOM 2193 C CA . PRO A 1 274 ? -16.397 4.634 55.322 1.00 96.75 274 PRO A CA 1
ATOM 2194 C C . PRO A 1 274 ? -15.438 4.792 54.129 1.00 96.75 274 PRO A C 1
ATOM 2196 O O . PRO A 1 274 ? -15.252 3.848 53.359 1.00 96.75 274 PRO A O 1
ATOM 2199 N N . GLY A 1 275 ? -14.849 5.980 53.956 1.00 96.81 275 GLY A N 1
ATOM 2200 C CA . GLY A 1 275 ? -14.153 6.366 52.736 1.00 96.81 275 GLY A CA 1
ATOM 2201 C C . GLY A 1 275 ? -15.123 6.603 51.577 1.00 96.81 275 GLY A C 1
ATOM 2202 O O . GLY A 1 275 ? -16.296 6.923 51.778 1.00 96.81 275 GLY A O 1
ATOM 2203 N N . GLY A 1 276 ? -14.612 6.432 50.365 1.00 95.12 276 GLY A N 1
ATOM 2204 C CA . GLY A 1 276 ? -15.325 6.603 49.106 1.00 95.12 276 GLY A CA 1
ATOM 2205 C C . GLY A 1 276 ? -14.476 6.044 47.971 1.00 95.12 276 GLY A C 1
ATOM 2206 O O . GLY A 1 276 ? -13.601 5.213 48.224 1.00 95.12 276 GLY A O 1
ATOM 2207 N N . ASP A 1 277 ? -14.725 6.530 46.761 1.00 94.94 277 ASP A N 1
ATOM 2208 C CA . ASP A 1 277 ? -13.927 6.254 45.572 1.00 94.94 277 ASP A CA 1
ATOM 2209 C C . ASP A 1 277 ? -13.684 4.759 45.317 1.00 94.94 277 ASP A C 1
ATOM 2211 O O . ASP A 1 277 ? -12.551 4.279 45.270 1.00 94.94 277 ASP A O 1
ATOM 2215 N N . ILE A 1 278 ? -14.775 4.013 45.129 1.00 98.38 278 ILE A N 1
ATOM 2216 C CA . ILE A 1 278 ? -14.709 2.629 44.654 1.00 98.38 278 ILE A CA 1
ATOM 2217 C C . ILE A 1 278 ? -15.005 2.597 43.156 1.00 98.38 278 ILE A C 1
ATOM 2219 O O . ILE A 1 278 ? -16.051 3.064 42.703 1.00 98.38 278 ILE A O 1
ATOM 2223 N N . MET A 1 279 ? -14.065 2.056 42.384 1.00 98.38 279 MET A N 1
ATOM 2224 C CA . MET A 1 279 ? -14.146 1.994 40.926 1.00 98.38 279 MET A CA 1
ATOM 2225 C C . MET A 1 279 ? -14.169 0.559 40.432 1.00 98.38 279 MET A C 1
ATOM 2227 O O . MET A 1 279 ? -13.557 -0.316 41.038 1.00 98.38 279 MET A O 1
ATOM 2231 N N . ILE A 1 280 ? -14.759 0.369 39.258 1.00 98.69 280 ILE A N 1
ATOM 2232 C CA . ILE A 1 280 ? -14.359 -0.684 38.326 1.00 98.69 280 ILE A CA 1
ATOM 2233 C C . ILE A 1 280 ? -13.371 -0.041 37.347 1.00 98.69 280 ILE A C 1
ATOM 2235 O O . ILE A 1 280 ? -13.705 0.988 36.757 1.00 98.69 280 ILE A O 1
ATOM 2239 N N . HIS A 1 281 ? -12.154 -0.559 37.202 1.00 98.50 281 HIS A N 1
ATOM 2240 C CA . HIS A 1 281 ? -11.135 0.076 36.360 1.00 98.50 281 HIS A CA 1
ATOM 2241 C C . HIS A 1 281 ? -10.241 -0.923 35.623 1.00 98.50 281 HIS A C 1
ATOM 2243 O O . HIS A 1 281 ? -10.121 -2.075 36.031 1.00 98.50 281 HIS A O 1
ATOM 2249 N N . GLY A 1 282 ? -9.599 -0.445 34.555 1.00 97.56 282 GLY A N 1
ATOM 2250 C CA . GLY A 1 282 ? -8.562 -1.181 33.824 1.00 97.56 282 GLY A CA 1
ATOM 2251 C C . GLY A 1 282 ? -7.223 -1.213 34.563 1.00 97.56 282 GLY A C 1
ATOM 2252 O O . GLY A 1 282 ? -7.116 -0.858 35.739 1.00 97.56 282 GLY A O 1
ATOM 2253 N N . ILE A 1 283 ? -6.154 -1.567 33.870 1.00 97.00 283 ILE A N 1
ATOM 2254 C CA . ILE A 1 283 ? -4.815 -1.622 34.444 1.00 97.00 283 ILE A CA 1
ATOM 2255 C C . ILE A 1 283 ? -4.229 -0.215 34.572 1.00 97.00 283 ILE A C 1
ATOM 2257 O O . ILE A 1 283 ? -4.646 0.755 33.933 1.00 97.00 283 ILE A O 1
ATOM 2261 N N . LYS A 1 284 ? -3.279 -0.068 35.498 1.00 95.38 284 LYS A N 1
ATOM 2262 C CA . LYS A 1 284 ? -2.561 1.191 35.695 1.00 95.38 284 LYS A CA 1
ATOM 2263 C C . LYS A 1 284 ? -1.816 1.555 34.411 1.00 95.38 284 LYS A C 1
ATOM 2265 O O . LYS A 1 284 ? -1.124 0.709 33.843 1.00 95.38 284 LYS A O 1
ATOM 2270 N N . ASN A 1 285 ? -1.884 2.823 34.009 1.00 92.50 285 ASN A N 1
ATOM 2271 C CA . ASN A 1 285 ? -1.210 3.295 32.799 1.00 92.50 285 ASN A CA 1
ATOM 2272 C C . ASN A 1 285 ? 0.289 2.942 32.836 1.00 92.50 285 ASN A C 1
ATOM 2274 O O . ASN A 1 285 ? 0.965 3.158 33.846 1.00 92.50 285 ASN A O 1
ATOM 2278 N N . GLY A 1 286 ? 0.797 2.383 31.734 1.00 93.00 286 GLY A N 1
ATOM 2279 C CA . GLY A 1 286 ? 2.172 1.878 31.620 1.00 93.00 286 GLY A CA 1
ATOM 2280 C C . GLY A 1 286 ? 2.368 0.415 32.042 1.00 93.00 286 GLY A C 1
ATOM 2281 O O . GLY A 1 286 ? 3.458 -0.120 31.852 1.00 93.00 286 GLY A O 1
ATOM 2282 N N . PHE A 1 287 ? 1.333 -0.251 32.565 1.00 92.56 287 PHE A N 1
ATOM 2283 C CA . PHE A 1 287 ? 1.375 -1.659 32.982 1.00 92.56 287 PHE A CA 1
ATOM 2284 C C . PHE A 1 287 ? 0.390 -2.560 32.226 1.00 92.56 287 PHE A C 1
ATOM 2286 O O . PHE A 1 287 ? 0.221 -3.713 32.606 1.00 92.56 287 PHE A O 1
ATOM 2293 N N . SER A 1 288 ? -0.217 -2.084 31.134 1.00 89.62 288 SER A N 1
ATOM 2294 C CA . SER A 1 288 ? -1.184 -2.843 30.324 1.00 89.62 288 SER A CA 1
ATOM 2295 C C . SER A 1 288 ? -0.668 -4.216 29.871 1.00 89.62 288 SER A C 1
ATOM 2297 O O . SER A 1 288 ? -1.438 -5.161 29.765 1.00 89.62 288 SER A O 1
ATOM 2299 N N . TRP A 1 289 ? 0.652 -4.359 29.682 1.00 89.75 289 TRP A N 1
ATOM 2300 C CA . TRP A 1 289 ? 1.309 -5.621 29.314 1.00 89.75 289 TRP A CA 1
ATOM 2301 C C . TRP A 1 289 ? 1.080 -6.766 30.312 1.00 89.75 289 TRP A C 1
ATOM 2303 O O . TRP A 1 289 ? 1.253 -7.923 29.938 1.00 89.75 289 TRP A O 1
ATOM 2313 N N . VAL A 1 290 ? 0.722 -6.460 31.566 1.00 89.56 290 VAL A N 1
ATOM 2314 C CA . VAL A 1 290 ? 0.407 -7.475 32.580 1.00 89.56 290 VAL A CA 1
ATOM 2315 C C . VAL A 1 290 ? -0.829 -8.280 32.165 1.00 89.56 290 VAL A C 1
ATOM 2317 O O . VAL A 1 290 ? -0.866 -9.482 32.426 1.00 89.56 290 VAL A O 1
ATOM 2320 N N . GLY A 1 291 ? -1.799 -7.647 31.486 1.00 90.88 291 GLY A N 1
ATOM 2321 C CA . GLY A 1 291 ? -3.022 -8.295 31.005 1.00 90.88 291 GLY A CA 1
ATOM 2322 C C . GLY A 1 291 ? -3.658 -9.187 32.073 1.00 90.88 291 GLY A C 1
ATOM 2323 O O . GLY A 1 291 ? -3.651 -8.842 33.254 1.00 90.88 291 GLY A O 1
ATOM 2324 N N . ASP A 1 292 ? -4.125 -10.368 31.673 1.00 90.00 292 ASP A N 1
ATOM 2325 C CA . ASP A 1 292 ? -4.810 -11.349 32.529 1.00 90.00 292 ASP A CA 1
ATOM 2326 C C . ASP A 1 292 ? -4.049 -11.735 33.813 1.00 90.00 292 ASP A C 1
ATOM 2328 O O . ASP A 1 292 ? -4.676 -12.081 34.821 1.00 90.00 292 ASP A O 1
ATOM 2332 N N . LEU A 1 293 ? -2.709 -11.639 33.825 1.00 92.31 293 LEU A N 1
ATOM 2333 C CA . LEU A 1 293 ? -1.887 -11.967 35.000 1.00 92.31 293 LEU A CA 1
ATOM 2334 C C . LEU A 1 293 ? -2.159 -11.030 36.188 1.00 92.31 293 LEU A C 1
ATOM 2336 O O . LEU A 1 293 ? -1.775 -11.337 37.315 1.00 92.31 293 LEU A O 1
ATOM 2340 N N . HIS A 1 294 ? -2.847 -9.901 35.975 1.00 94.50 294 HIS A N 1
ATOM 2341 C CA . HIS A 1 294 ? -3.228 -8.983 37.050 1.00 94.50 294 HIS A CA 1
ATOM 2342 C C . HIS A 1 294 ? -4.179 -9.620 38.076 1.00 94.50 294 HIS A C 1
ATOM 2344 O O . HIS A 1 294 ? -4.357 -9.059 39.157 1.00 94.50 294 HIS A O 1
ATOM 2350 N N . THR A 1 295 ? -4.845 -10.722 37.711 1.00 93.94 295 THR A N 1
ATOM 2351 C CA . THR A 1 295 ? -5.852 -11.414 38.534 1.00 93.94 295 THR A CA 1
ATOM 2352 C C . THR A 1 295 ? -5.260 -12.459 39.476 1.00 93.94 295 THR A C 1
ATOM 2354 O O . THR A 1 295 ? -5.981 -12.995 40.311 1.00 93.94 295 THR A O 1
ATOM 2357 N N . GLU A 1 296 ? -3.955 -12.728 39.391 1.00 91.81 296 GLU A N 1
ATOM 2358 C CA . GLU A 1 296 ? -3.278 -13.714 40.247 1.00 91.81 296 GLU A CA 1
ATOM 2359 C C . GLU A 1 296 ? -3.203 -13.276 41.721 1.00 91.81 296 GLU A C 1
ATOM 2361 O O . GLU A 1 296 ? -3.010 -14.102 42.613 1.00 91.81 296 GLU A O 1
ATOM 2366 N N . VAL A 1 297 ? -3.345 -11.974 41.999 1.00 93.62 297 VAL A N 1
ATOM 2367 C CA . VAL A 1 297 ? -3.312 -11.403 43.353 1.00 93.62 297 VAL A CA 1
ATOM 2368 C C . VAL A 1 297 ? -4.359 -10.298 43.481 1.00 93.62 297 VAL A C 1
ATOM 2370 O O . VAL A 1 297 ? -4.508 -9.473 42.585 1.00 93.62 297 VAL A O 1
ATOM 2373 N N . ASP A 1 298 ? -5.039 -10.225 44.625 1.00 97.38 298 ASP A N 1
ATOM 2374 C CA . ASP A 1 298 ? -5.891 -9.089 44.984 1.00 97.38 298 ASP A CA 1
ATOM 2375 C C . ASP A 1 298 ? -5.011 -7.907 45.438 1.00 97.38 298 ASP A C 1
ATOM 2377 O O . ASP A 1 298 ? -4.345 -7.963 46.473 1.00 97.38 298 ASP A O 1
ATOM 2381 N N . TRP A 1 299 ? -4.947 -6.840 44.635 1.00 96.12 299 TRP A N 1
ATOM 2382 C CA . TRP A 1 299 ? -3.958 -5.762 44.806 1.00 96.12 299 TRP A CA 1
ATOM 2383 C C . TRP A 1 299 ? -4.554 -4.367 44.983 1.00 96.12 299 TRP A C 1
ATOM 2385 O O . TRP A 1 299 ? -3.821 -3.412 45.268 1.00 96.12 299 TRP A O 1
ATOM 2395 N N . THR A 1 300 ? -5.863 -4.199 44.791 1.00 96.62 300 THR A N 1
ATOM 2396 C CA . THR A 1 300 ? -6.465 -2.869 44.871 1.00 96.62 300 THR A CA 1
ATOM 2397 C C . THR A 1 300 ? -6.634 -2.433 46.336 1.00 96.62 300 THR A C 1
ATOM 2399 O O . THR A 1 300 ? -6.392 -3.182 47.284 1.00 96.62 300 THR A O 1
ATOM 2402 N N . LYS A 1 301 ? -7.083 -1.192 46.553 1.00 96.50 301 LYS A N 1
ATOM 2403 C CA . LYS A 1 301 ? -7.455 -0.681 47.889 1.00 96.50 301 LYS A CA 1
ATOM 2404 C C . LYS A 1 301 ? -8.958 -0.805 48.190 1.00 96.50 301 LYS A C 1
ATOM 2406 O O . LYS A 1 301 ? -9.464 -0.182 49.129 1.00 96.50 301 LYS A O 1
ATOM 2411 N N . GLY A 1 302 ? -9.674 -1.577 47.373 1.00 96.44 302 GLY A N 1
ATOM 2412 C CA . GLY A 1 302 ? -11.123 -1.785 47.449 1.00 96.44 302 GLY A CA 1
ATOM 2413 C C . GLY A 1 302 ? -11.845 -1.657 46.105 1.00 96.44 302 GLY A C 1
ATOM 2414 O O . GLY A 1 302 ? -13.014 -2.020 46.013 1.00 96.44 302 GLY A O 1
ATOM 2415 N N . CYS A 1 303 ? -11.162 -1.179 45.065 1.00 98.25 303 CYS A N 1
ATOM 2416 C CA . CYS A 1 303 ? -11.656 -1.182 43.690 1.00 98.25 303 CYS A CA 1
ATOM 2417 C C . CYS A 1 303 ? -11.736 -2.600 43.102 1.00 98.25 303 CYS A C 1
ATOM 2419 O O . CYS A 1 303 ? -11.241 -3.568 43.682 1.00 98.25 303 CYS A O 1
ATOM 2421 N N . ILE A 1 304 ? -12.340 -2.696 41.925 1.00 98.69 304 ILE A N 1
ATOM 2422 C CA . ILE A 1 304 ? -12.447 -3.909 41.129 1.00 98.69 304 ILE A CA 1
ATOM 2423 C C . ILE A 1 304 ? -11.653 -3.688 39.845 1.00 98.69 304 ILE A C 1
ATOM 2425 O O . ILE A 1 304 ? -12.004 -2.826 39.040 1.00 98.69 304 ILE A O 1
ATOM 2429 N N . ALA A 1 305 ? -10.570 -4.435 39.675 1.00 98.25 305 ALA A N 1
ATOM 2430 C CA . ALA A 1 305 ? -9.720 -4.339 38.498 1.00 98.25 305 ALA A CA 1
ATOM 2431 C C . ALA A 1 305 ? -10.064 -5.429 37.476 1.00 98.25 305 ALA A C 1
ATOM 2433 O O . ALA A 1 305 ? -10.312 -6.574 37.858 1.00 98.25 305 ALA A O 1
ATOM 2434 N N . VAL A 1 306 ? -10.034 -5.049 36.203 1.00 98.50 306 VAL A N 1
ATOM 2435 C CA . VAL A 1 306 ? -10.150 -5.882 34.990 1.00 98.50 306 VAL A CA 1
ATOM 2436 C C . VAL A 1 306 ? -9.041 -5.473 34.006 1.00 98.50 306 VAL A C 1
ATOM 2438 O O . VAL A 1 306 ? -8.313 -4.509 34.278 1.00 98.50 306 VAL A O 1
ATOM 2441 N N . THR A 1 307 ? -8.912 -6.143 32.858 1.00 97.94 307 THR A N 1
ATOM 2442 C CA . THR A 1 307 ? -7.971 -5.700 31.813 1.00 97.94 307 THR A CA 1
ATOM 2443 C C . THR A 1 307 ? -8.423 -4.406 31.121 1.00 97.94 307 THR A C 1
ATOM 2445 O O . THR A 1 307 ? -9.549 -3.928 31.301 1.00 97.94 307 THR A O 1
ATOM 2448 N N . ASP A 1 308 ? -7.539 -3.821 30.308 1.00 97.19 308 ASP A N 1
ATOM 2449 C CA . ASP A 1 308 ? -7.827 -2.604 29.540 1.00 97.19 308 ASP A CA 1
ATOM 2450 C C . ASP A 1 308 ? -8.901 -2.856 28.469 1.00 97.19 308 ASP A C 1
ATOM 2452 O O . ASP A 1 308 ? -9.834 -2.067 28.302 1.00 97.19 308 ASP A O 1
ATOM 2456 N N . GLU A 1 309 ? -8.829 -4.001 27.796 1.00 95.62 309 GLU A N 1
ATOM 2457 C CA . GLU A 1 309 ? -9.819 -4.426 26.810 1.00 95.62 309 GLU A CA 1
ATOM 2458 C C . GLU A 1 309 ? -11.178 -4.710 27.465 1.00 95.62 309 GLU A C 1
ATOM 2460 O O . GLU A 1 309 ? -12.229 -4.348 26.926 1.00 95.62 309 GLU A O 1
ATOM 2465 N N . GLU A 1 310 ? -11.169 -5.330 28.646 1.00 97.31 310 GLU A N 1
ATOM 2466 C CA . GLU A 1 310 ? -12.379 -5.648 29.401 1.00 97.31 310 GLU A CA 1
ATOM 2467 C C . GLU A 1 310 ? -13.059 -4.384 29.934 1.00 97.31 310 GLU A C 1
ATOM 2469 O O . GLU A 1 310 ? -14.272 -4.236 29.773 1.00 97.31 310 GLU A O 1
ATOM 2474 N N . ILE A 1 311 ? -12.316 -3.426 30.509 1.00 97.75 311 ILE A N 1
ATOM 2475 C CA . ILE A 1 311 ? -12.932 -2.185 31.005 1.00 97.75 311 ILE A CA 1
ATOM 2476 C C . ILE A 1 311 ? -13.532 -1.352 29.870 1.00 97.75 311 ILE A C 1
ATOM 2478 O O . ILE A 1 311 ? -14.571 -0.718 30.055 1.00 97.75 311 ILE A O 1
ATOM 2482 N N . GLU A 1 312 ? -12.932 -1.376 28.679 1.00 95.31 312 GLU A N 1
ATOM 2483 C CA . GLU A 1 312 ? -13.515 -0.745 27.499 1.00 95.31 312 GLU A CA 1
ATOM 2484 C C . GLU A 1 312 ? -14.826 -1.403 27.071 1.00 95.31 312 GLU A C 1
ATOM 2486 O O . GLU A 1 312 ? -15.747 -0.714 26.623 1.00 95.31 312 GLU A O 1
ATOM 2491 N N . GLU A 1 313 ? -14.916 -2.729 27.166 1.00 92.88 313 GLU A N 1
ATOM 2492 C CA . GLU A 1 313 ? -16.152 -3.452 26.885 1.00 92.88 313 GLU A CA 1
ATOM 2493 C C . GLU A 1 313 ? -17.228 -3.100 27.924 1.00 92.88 313 GLU A C 1
ATOM 2495 O O . GLU A 1 313 ? -18.355 -2.760 27.551 1.00 92.88 313 GLU A O 1
ATOM 2500 N N . ILE A 1 314 ? -16.876 -3.077 29.214 1.00 95.06 314 ILE A N 1
ATOM 2501 C CA . ILE A 1 314 ? -17.790 -2.685 30.295 1.00 95.06 314 ILE A CA 1
ATOM 2502 C C . ILE A 1 314 ? -18.261 -1.230 30.113 1.00 95.06 314 ILE A C 1
ATOM 2504 O O . ILE A 1 314 ? -19.460 -0.973 30.236 1.00 95.06 314 ILE A O 1
ATOM 2508 N N . ASP A 1 315 ? -17.372 -0.288 29.755 1.00 94.19 315 ASP A N 1
ATOM 2509 C CA . ASP A 1 315 ? -17.732 1.118 29.491 1.00 94.19 315 ASP A CA 1
ATOM 2510 C C . ASP A 1 315 ? -18.804 1.237 28.405 1.00 94.19 315 ASP A C 1
ATOM 2512 O O . ASP A 1 315 ? -19.761 2.000 28.539 1.00 94.19 315 ASP A O 1
ATOM 2516 N N . LYS A 1 316 ? -18.653 0.458 27.330 1.00 90.12 316 LYS A N 1
ATOM 2517 C CA . LYS A 1 316 ? -19.555 0.483 26.175 1.00 90.12 316 LYS A CA 1
ATOM 2518 C C . LYS A 1 316 ? -20.910 -0.160 26.485 1.00 90.12 316 LYS A C 1
ATOM 2520 O O . LYS A 1 316 ? -21.916 0.266 25.920 1.00 90.12 316 LYS A O 1
ATOM 2525 N N . LEU A 1 317 ? -20.947 -1.186 27.340 1.00 89.88 317 LEU A N 1
ATOM 2526 C CA . LEU A 1 317 ? -22.133 -2.028 27.544 1.00 89.88 317 LEU A CA 1
ATOM 2527 C C . LEU A 1 317 ? -22.993 -1.646 28.754 1.00 89.88 317 LEU A C 1
ATOM 2529 O O . LEU A 1 317 ? -24.213 -1.826 28.705 1.00 89.88 317 LEU A O 1
ATOM 2533 N N . ALA A 1 318 ? -22.383 -1.149 29.828 1.00 93.00 318 ALA A N 1
ATOM 2534 C CA . ALA A 1 318 ? -23.068 -0.785 31.063 1.00 93.00 318 ALA A CA 1
ATOM 2535 C C . ALA A 1 318 ? -23.173 0.737 31.162 1.00 93.00 318 ALA A C 1
ATOM 2537 O O . ALA A 1 318 ? -22.152 1.343 31.463 1.00 93.00 318 ALA A O 1
ATOM 2538 N N . PRO A 1 319 ? -24.336 1.380 30.917 1.00 92.12 319 PRO A N 1
ATOM 2539 C CA . PRO A 1 319 ? -24.520 2.832 31.035 1.00 92.12 319 PRO A CA 1
ATOM 2540 C C . PRO A 1 319 ? -24.579 3.316 32.497 1.00 92.12 319 PRO A C 1
ATOM 2542 O O . PRO A 1 319 ? -24.624 2.522 33.438 1.00 92.12 319 PRO A O 1
ATOM 2545 N N . ASN A 1 320 ? -24.578 4.635 32.719 1.00 94.94 320 ASN A N 1
ATOM 2546 C CA . ASN A 1 320 ? -24.827 5.179 34.061 1.00 94.94 320 ASN A CA 1
ATOM 2547 C C . ASN A 1 320 ? -26.234 4.787 34.531 1.00 94.94 320 ASN A C 1
ATOM 2549 O O . ASN A 1 320 ? -27.170 4.736 33.735 1.00 94.94 320 ASN A O 1
ATOM 2553 N N . GLY A 1 321 ? -26.368 4.493 35.822 1.00 95.88 321 GLY A N 1
ATOM 2554 C CA . GLY A 1 321 ? -27.571 3.912 36.415 1.00 95.88 321 GLY A CA 1
ATOM 2555 C C . GLY A 1 321 ? -27.602 2.380 36.418 1.00 95.88 321 GLY A C 1
ATOM 2556 O O . GLY A 1 321 ? -28.474 1.815 37.073 1.00 95.88 321 GLY A O 1
ATOM 2557 N N . THR A 1 322 ? -26.654 1.700 35.757 1.00 97.38 322 THR A N 1
ATOM 2558 C CA . THR A 1 322 ? -26.521 0.233 35.845 1.00 97.38 322 THR A CA 1
ATOM 2559 C C . THR A 1 322 ? -26.323 -0.188 37.297 1.00 97.38 322 THR A C 1
ATOM 2561 O O . THR A 1 322 ? -25.451 0.355 37.981 1.00 97.38 322 THR A O 1
ATOM 2564 N N . ILE A 1 323 ? -27.101 -1.169 37.755 1.00 98.31 323 ILE A N 1
ATOM 2565 C CA . ILE A 1 323 ? -27.003 -1.704 39.116 1.00 98.31 323 ILE A CA 1
ATOM 2566 C C . ILE A 1 323 ? -25.692 -2.476 39.255 1.00 98.31 323 ILE A C 1
ATOM 2568 O O . ILE A 1 323 ? -25.398 -3.332 38.433 1.00 98.31 323 ILE A O 1
ATOM 2572 N N . VAL A 1 324 ? -24.929 -2.231 40.314 1.00 98.69 324 VAL A N 1
ATOM 2573 C CA . VAL A 1 324 ? -23.753 -3.028 40.682 1.00 98.69 324 VAL A CA 1
ATOM 2574 C C . VAL A 1 324 ? -24.071 -3.761 41.980 1.00 98.69 324 VAL A C 1
ATOM 2576 O O . VAL A 1 324 ? -24.165 -3.145 43.039 1.00 98.69 324 VAL A O 1
ATOM 2579 N N . GLU A 1 325 ? -24.283 -5.071 41.904 1.00 98.69 325 GLU A N 1
ATOM 2580 C CA . GLU A 1 325 ? -24.460 -5.933 43.075 1.00 98.69 325 GLU A CA 1
ATOM 2581 C C . GLU A 1 325 ? -23.141 -6.629 43.381 1.00 98.69 325 GLU A C 1
ATOM 2583 O O . GLU A 1 325 ? -22.633 -7.377 42.549 1.00 98.69 325 GLU A O 1
ATOM 2588 N N . ILE A 1 326 ? -22.610 -6.393 44.577 1.00 98.62 326 ILE A N 1
ATOM 2589 C CA . ILE A 1 326 ? -21.386 -7.020 45.067 1.00 98.62 326 ILE A CA 1
ATOM 2590 C C . ILE A 1 326 ? -21.749 -7.908 46.245 1.00 98.62 326 ILE A C 1
ATOM 2592 O O . ILE A 1 326 ? -22.332 -7.436 47.226 1.00 98.62 326 ILE A O 1
ATOM 2596 N N . ARG A 1 327 ? -21.418 -9.190 46.141 1.00 97.88 327 ARG A N 1
ATOM 2597 C CA . ARG A 1 327 ? -21.752 -10.212 47.133 1.00 97.88 327 ARG A CA 1
ATOM 2598 C C . ARG A 1 327 ? -20.531 -11.076 47.469 1.00 97.88 327 ARG A C 1
ATOM 2600 O O . ARG A 1 327 ? -19.576 -11.056 46.685 1.00 97.88 327 ARG A O 1
ATOM 2607 N N . PRO A 1 328 ? -20.553 -11.760 48.632 1.00 96.25 328 PRO A N 1
ATOM 2608 C CA . PRO A 1 328 ? -19.434 -12.556 49.116 1.00 96.25 328 PRO A CA 1
ATOM 2609 C C . PRO A 1 328 ? -18.878 -13.504 48.070 1.00 96.25 328 PRO A C 1
ATOM 2611 O O . PRO A 1 328 ? -19.657 -14.183 47.363 1.00 96.25 328 PRO A O 1
#

Sequence (328 aa):
MDKKQRRMNLHLSLIFVCLMITPVFLCGCSHLNEESQARSTFMEANNLFTQGSYKAALSKYEQIIEKYPAAGDRVLFEMGIIYAYPGNEQKDYQKSLECFQKLIKDYPGSGYRKDSEMMVFQLNNVNLKDKTIAAQQTQIEALQQEFKSRGNEIIALQKKIETLEQEVKSKVNEIIALQREVFALQKGPVDKILIEKNERRLTLISKGKALKTYKIALGGDPDGPKERQGDNKTPEGTYVIDSRNRNSSYHLSLHISYPNEKDRKRARALGVSPGGDIMIHGIKNGFSWVGDLHTEVDWTKGCIAVTDEEIEEIDKLAPNGTIVEIRP

Radius of gyration: 61.41 Å; chains: 1; bounding box: 117×47×187 Å

Secondary structure (DSSP, 8-state):
--SSSSSSSSSTTTSSSSSSS-SSSSSSHHHHHHHHHHHHHHHHHHHHHHTT-HHHHHHHHHHHHHH-GGGHHHHHHHHHHHHH-TT-TT--HHHHHHHHHHHHHH-TT-TTHHHHHHHHHHHHHHHHHHHHHHHHHHHHHHHHHHHHHHHHHHHHHHHHHHHHHHHHHHHHHHHHHHHHHHHHHHH-S--EEEEETTTTEEEEEETTEEEEEEE-B-BSS-SS---STTS-PPP-EEEEEEEEETT-SBS-EEEE--S-HHHHHHHHHTTS-----EEEE-PBTT-GGGGGGGGSS--BSS-EE--HHHHHHHHHHS-TT-EEEEE-

pLDDT: mean 89.36, std 15.72, range [41.53, 98.69]